Protein AF-T1PN24-F1 (afdb_monomer_lite)

Sequence (198 aa):
MAAPTVFITVPKYVAITPANAPNGATIVAPMVTTTTTTNTTTTTTLLPKIKPAPPQNPTAVQISTTASSDNDCSDSNSSSTTCPPRGKKRRLDHLTWEEKIQRKKLKNRVAAQTSRDRKKARMEEMECEIKELTARTQILVNKCESLQVINDSLLEKNQKLDMEVETLRQQLQELQNKQQQQQQSTAASATLFSRCAG

Structure (mmCIF, N/CA/C/O backbone):
data_AF-T1PN24-F1
#
_entry.id   AF-T1PN24-F1
#
loop_
_atom_site.group_PDB
_atom_site.id
_atom_site.type_symbol
_atom_site.label_atom_id
_atom_site.label_alt_id
_atom_site.label_comp_id
_atom_site.label_asym_id
_atom_site.label_entity_id
_atom_site.label_seq_id
_atom_site.pdbx_PDB_ins_code
_atom_site.Cartn_x
_atom_site.Cartn_y
_atom_site.Cartn_z
_atom_site.occupancy
_atom_site.B_iso_or_equiv
_atom_site.auth_seq_id
_atom_site.auth_comp_id
_atom_site.auth_asym_id
_atom_site.auth_atom_id
_atom_site.pdbx_PDB_model_num
ATOM 1 N N . MET A 1 1 ? 2.984 -22.026 37.934 1.00 49.94 1 MET A N 1
ATOM 2 C CA . MET A 1 1 ? 3.098 -21.887 36.466 1.00 49.94 1 MET A CA 1
ATOM 3 C C . MET A 1 1 ? 2.873 -20.423 36.129 1.00 49.94 1 MET A C 1
ATOM 5 O O . MET A 1 1 ? 1.777 -19.937 36.363 1.00 49.94 1 MET A O 1
ATOM 9 N N . ALA A 1 2 ? 3.917 -19.699 35.720 1.00 48.34 2 ALA A N 1
ATOM 10 C CA . ALA A 1 2 ? 3.827 -18.276 35.382 1.00 48.34 2 ALA A CA 1
ATOM 11 C C . ALA A 1 2 ? 3.434 -18.122 33.904 1.00 48.34 2 ALA A C 1
ATOM 13 O O . ALA A 1 2 ? 4.023 -18.780 33.047 1.00 48.34 2 ALA A O 1
ATOM 14 N N . ALA A 1 3 ? 2.422 -17.302 33.618 1.00 53.84 3 ALA A N 1
ATOM 15 C CA . ALA A 1 3 ? 1.962 -17.041 32.258 1.00 53.84 3 ALA A CA 1
ATOM 16 C C . ALA A 1 3 ? 2.958 -16.127 31.512 1.00 53.84 3 ALA A C 1
ATOM 18 O O . ALA A 1 3 ? 3.482 -15.190 32.118 1.00 53.84 3 ALA A O 1
ATOM 19 N N . PRO A 1 4 ? 3.229 -16.361 30.215 1.00 58.50 4 PRO A N 1
ATOM 20 C CA . PRO A 1 4 ? 4.104 -15.491 29.443 1.00 58.50 4 PRO A CA 1
ATOM 21 C C . PRO A 1 4 ? 3.395 -14.173 29.100 1.00 58.50 4 PRO A C 1
ATOM 23 O O . PRO A 1 4 ? 2.395 -14.153 28.383 1.00 58.50 4 PRO A O 1
ATOM 26 N N . THR A 1 5 ? 3.938 -13.060 29.594 1.00 64.25 5 THR A N 1
ATOM 27 C CA . THR A 1 5 ? 3.537 -11.705 29.196 1.00 64.25 5 THR A CA 1
ATOM 28 C C . THR A 1 5 ? 4.017 -11.430 27.771 1.00 64.25 5 THR A C 1
ATOM 30 O O . THR A 1 5 ? 5.219 -11.339 27.520 1.00 64.25 5 THR A O 1
ATOM 33 N N . VAL A 1 6 ? 3.081 -11.294 26.831 1.00 57.88 6 VAL A N 1
ATOM 34 C CA . VAL A 1 6 ? 3.367 -10.919 25.440 1.00 57.88 6 VAL A CA 1
ATOM 35 C C . VAL A 1 6 ? 3.415 -9.395 25.342 1.00 57.88 6 VAL A C 1
ATOM 37 O O . VAL A 1 6 ? 2.392 -8.722 25.450 1.00 57.88 6 VAL A O 1
ATOM 40 N N . PHE A 1 7 ? 4.608 -8.840 25.132 1.00 42.50 7 PHE A N 1
ATOM 41 C CA . PHE A 1 7 ? 4.780 -7.419 24.838 1.00 42.50 7 PHE A CA 1
ATOM 42 C C . PHE A 1 7 ? 4.499 -7.170 23.355 1.00 42.50 7 PHE A C 1
ATOM 44 O O . PHE A 1 7 ? 5.331 -7.454 22.497 1.00 42.50 7 PHE A O 1
ATOM 51 N N . ILE A 1 8 ? 3.317 -6.632 23.053 1.00 49.19 8 ILE A N 1
ATOM 52 C CA . ILE A 1 8 ? 3.005 -6.107 21.723 1.00 49.19 8 ILE A CA 1
ATOM 53 C C . ILE A 1 8 ? 3.598 -4.700 21.651 1.00 49.19 8 ILE A C 1
ATOM 55 O O . ILE A 1 8 ? 3.017 -3.732 22.141 1.00 49.19 8 ILE A O 1
ATOM 59 N N . THR A 1 9 ? 4.786 -4.577 21.069 1.00 55.72 9 THR A N 1
ATOM 60 C CA . THR A 1 9 ? 5.347 -3.278 20.699 1.00 55.72 9 THR A CA 1
ATOM 61 C C . THR A 1 9 ? 4.549 -2.721 19.528 1.00 55.72 9 THR A C 1
ATOM 63 O O . THR A 1 9 ? 4.756 -3.086 18.374 1.00 55.72 9 THR A O 1
ATOM 66 N N . VAL A 1 10 ? 3.603 -1.831 19.832 1.00 55.03 10 VAL A N 1
ATOM 67 C CA . VAL A 1 10 ? 2.886 -1.056 18.817 1.00 55.03 10 VAL A CA 1
ATOM 68 C C . VAL A 1 10 ? 3.897 -0.104 18.167 1.00 55.03 10 VAL A C 1
ATOM 70 O O . VAL A 1 10 ? 4.487 0.720 18.876 1.00 55.03 10 VAL A O 1
ATOM 73 N N . PRO A 1 11 ? 4.148 -0.189 16.848 1.00 60.50 11 PRO A N 1
ATOM 74 C CA . PRO A 1 11 ? 4.963 0.803 16.163 1.00 60.50 11 PRO A CA 1
ATOM 75 C C . PRO A 1 11 ? 4.320 2.178 16.358 1.00 60.50 11 PRO A C 1
ATOM 77 O O . PRO A 1 11 ? 3.112 2.328 16.172 1.00 60.50 11 PRO A O 1
ATOM 80 N N . LYS A 1 12 ? 5.114 3.186 16.736 1.00 55.72 12 LYS A N 1
ATOM 81 C CA . LYS A 1 12 ? 4.676 4.588 16.719 1.00 55.72 12 LYS A CA 1
ATOM 82 C C . LYS A 1 12 ? 4.225 4.913 15.295 1.00 55.72 12 LYS A C 1
ATOM 84 O O . LYS A 1 12 ? 5.063 5.090 14.414 1.00 55.72 12 LYS A O 1
ATOM 89 N N . TYR A 1 13 ? 2.915 4.948 15.071 1.00 59.09 13 TYR A N 1
ATOM 90 C CA . TYR A 1 13 ? 2.341 5.407 13.816 1.00 59.09 13 TYR A CA 1
ATOM 91 C C . TYR A 1 13 ? 2.838 6.830 13.548 1.00 59.09 13 TYR A C 1
ATOM 93 O O . TYR A 1 13 ? 2.641 7.732 14.364 1.00 59.09 13 TYR A O 1
ATOM 101 N N . VAL A 1 14 ? 3.481 7.035 12.399 1.00 51.75 14 VAL A N 1
ATOM 102 C CA . VAL A 1 14 ? 3.534 8.361 11.785 1.00 51.75 14 VAL A CA 1
ATOM 103 C C . VAL A 1 14 ? 2.119 8.613 11.285 1.00 51.75 14 VAL A C 1
ATOM 105 O O . VAL A 1 14 ? 1.644 7.911 10.394 1.00 51.75 14 VAL A O 1
ATOM 108 N N . ALA A 1 15 ? 1.419 9.552 11.916 1.00 41.38 15 ALA A N 1
ATOM 109 C CA . ALA A 1 15 ? 0.106 9.975 11.467 1.00 41.38 15 ALA A CA 1
ATOM 110 C C . ALA A 1 15 ? 0.243 10.547 10.051 1.00 41.38 15 ALA A C 1
ATOM 112 O O . ALA A 1 15 ? 0.776 11.639 9.863 1.00 41.38 15 ALA A O 1
ATOM 113 N N . ILE A 1 16 ? -0.224 9.805 9.049 1.00 47.75 16 ILE A N 1
ATOM 114 C CA . ILE A 1 16 ? -0.556 10.393 7.756 1.00 47.75 16 ILE A CA 1
ATOM 115 C C . ILE A 1 16 ? -1.906 11.057 7.989 1.00 47.75 16 ILE A C 1
ATOM 117 O O . ILE A 1 16 ? -2.946 10.406 7.952 1.00 47.75 16 ILE A O 1
ATOM 121 N N . THR A 1 17 ? -1.887 12.336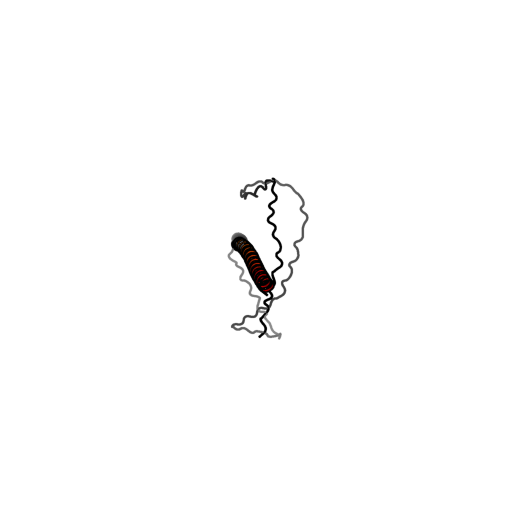 8.350 1.00 49.03 17 THR A N 1
ATOM 122 C CA . THR A 1 17 ? -3.098 13.149 8.407 1.00 49.03 17 THR A CA 1
ATOM 123 C C . THR A 1 17 ? -3.696 13.215 7.000 1.00 49.03 17 THR A C 1
ATOM 125 O O . THR A 1 17 ? -3.032 13.719 6.090 1.00 49.03 17 THR A O 1
ATOM 128 N N . PRO A 1 18 ? -4.935 12.744 6.765 1.00 44.59 18 PRO A N 1
ATOM 129 C CA . PRO A 1 18 ? -5.646 13.137 5.564 1.00 44.59 18 PRO A CA 1
ATOM 130 C C . PRO A 1 18 ? -5.941 14.631 5.708 1.00 44.59 18 PRO A C 1
ATOM 132 O O . PRO A 1 18 ? -6.681 15.055 6.596 1.00 44.59 18 PRO A O 1
ATOM 135 N N . ALA A 1 19 ? -5.303 15.448 4.874 1.00 43.31 19 ALA A N 1
ATOM 136 C CA . ALA A 1 19 ? -5.587 16.870 4.771 1.00 43.31 19 ALA A CA 1
ATOM 137 C C . ALA A 1 19 ? -6.986 17.073 4.160 1.00 43.31 19 ALA A C 1
ATOM 139 O O . ALA A 1 19 ? -7.117 17.423 2.994 1.00 43.31 19 ALA A O 1
ATOM 140 N N . ASN A 1 20 ? -8.036 16.856 4.952 1.00 46.81 20 ASN A N 1
ATOM 141 C CA . ASN A 1 20 ? -9.371 17.372 4.674 1.00 46.81 20 ASN A CA 1
ATOM 142 C C . ASN A 1 20 ? -9.536 18.692 5.431 1.00 46.81 20 ASN A C 1
ATOM 144 O O . ASN A 1 20 ? -10.110 18.748 6.517 1.00 46.81 20 ASN A O 1
ATOM 148 N N . ALA A 1 21 ? -9.010 19.764 4.843 1.00 39.75 21 ALA A N 1
ATOM 149 C CA . ALA A 1 21 ? -9.513 21.101 5.113 1.00 39.75 21 ALA A CA 1
ATOM 150 C C . ALA A 1 21 ? -10.704 21.342 4.170 1.00 39.75 21 ALA A C 1
ATOM 152 O O . ALA A 1 21 ? -10.555 21.158 2.958 1.00 39.75 21 ALA A O 1
ATOM 153 N N . PRO A 1 22 ? -11.885 21.742 4.669 1.00 54.72 22 PRO A N 1
ATOM 154 C CA . PRO A 1 22 ? -12.894 22.302 3.796 1.00 54.72 22 PRO A CA 1
ATOM 155 C C . PRO A 1 22 ? -12.410 23.692 3.361 1.00 54.72 22 PRO A C 1
ATOM 157 O O . PRO A 1 22 ? -11.748 24.392 4.127 1.00 54.72 22 PRO A O 1
ATOM 160 N N . ASN A 1 23 ? -12.807 24.088 2.151 1.00 47.38 23 ASN A N 1
ATOM 161 C CA . ASN A 1 23 ? -12.700 25.431 1.562 1.00 47.38 23 ASN A CA 1
ATOM 162 C C . ASN A 1 23 ? -11.547 25.623 0.556 1.00 47.38 23 ASN A C 1
ATOM 164 O O . ASN A 1 23 ? -10.486 26.154 0.857 1.00 47.38 23 ASN A O 1
ATOM 168 N N . GLY A 1 24 ? -11.849 25.257 -0.694 1.00 46.47 24 GLY A N 1
ATOM 169 C CA . GLY A 1 24 ? -11.683 26.151 -1.843 1.00 46.47 24 GLY A CA 1
ATOM 170 C C . GLY A 1 24 ? -10.265 26.549 -2.246 1.00 46.47 24 GLY A C 1
ATOM 171 O O . GLY A 1 24 ? -9.883 27.700 -2.073 1.00 46.47 24 GLY A O 1
ATOM 172 N N . ALA A 1 25 ? -9.548 25.655 -2.926 1.00 35.22 25 ALA A N 1
ATOM 173 C CA . ALA A 1 25 ? -8.555 26.053 -3.921 1.00 35.22 25 ALA A CA 1
ATOM 174 C C . ALA A 1 25 ? -8.394 24.942 -4.966 1.00 35.22 25 ALA A C 1
ATOM 176 O O . ALA A 1 25 ? -7.934 23.840 -4.675 1.00 35.22 25 ALA A O 1
ATOM 177 N N . THR A 1 26 ? -8.819 25.241 -6.189 1.00 42.22 26 THR A N 1
ATOM 178 C CA . THR A 1 26 ? -8.672 24.422 -7.392 1.00 42.22 26 THR A CA 1
ATOM 179 C C . THR A 1 26 ? -7.215 24.000 -7.589 1.00 42.22 26 THR A C 1
ATOM 181 O O . THR A 1 26 ? -6.374 24.836 -7.912 1.00 42.22 26 THR A O 1
ATOM 184 N N . ILE A 1 27 ? -6.912 22.706 -7.461 1.00 38.12 27 ILE A N 1
ATOM 185 C CA . ILE A 1 27 ? -5.648 22.146 -7.951 1.00 38.12 27 ILE A CA 1
ATOM 186 C C . ILE A 1 27 ? -5.930 21.501 -9.304 1.00 38.12 27 ILE A C 1
ATOM 188 O O . ILE A 1 27 ? -6.474 20.404 -9.408 1.00 38.12 27 ILE A O 1
ATOM 192 N N . VAL A 1 28 ? -5.601 22.251 -10.352 1.00 38.00 28 VAL A N 1
ATOM 193 C CA . VAL A 1 28 ? -5.591 21.776 -11.734 1.00 38.00 28 VAL A CA 1
ATOM 194 C C . VAL A 1 28 ? -4.492 20.719 -11.869 1.00 38.00 28 VAL A C 1
ATOM 196 O O . VAL A 1 28 ? -3.338 20.954 -11.512 1.00 38.00 28 VAL A O 1
ATOM 199 N N . ALA A 1 29 ? -4.872 19.548 -12.374 1.00 39.53 29 ALA A N 1
ATOM 200 C CA . ALA A 1 29 ? -3.984 18.448 -12.731 1.00 39.53 29 ALA A CA 1
ATOM 201 C C . ALA A 1 29 ? -2.878 18.891 -13.711 1.00 39.53 29 ALA A C 1
ATOM 203 O O . ALA A 1 29 ? -3.158 19.685 -14.613 1.00 39.53 29 ALA A O 1
ATOM 204 N N . PRO A 1 30 ? -1.650 18.341 -13.655 1.00 45.31 30 PRO A N 1
ATOM 205 C CA . PRO A 1 30 ? -0.731 18.494 -14.767 1.00 45.31 30 PRO A CA 1
ATOM 206 C C . PRO A 1 30 ? -1.151 17.527 -15.880 1.00 45.31 30 PRO A C 1
ATOM 208 O O . PRO A 1 30 ? -0.925 16.319 -15.833 1.00 45.31 30 PRO A O 1
ATOM 211 N N . MET A 1 31 ? -1.806 18.105 -16.881 1.00 36.16 31 MET A N 1
ATOM 212 C CA . MET A 1 31 ? -2.115 17.506 -18.170 1.00 36.16 31 MET A CA 1
ATOM 213 C C . MET A 1 31 ? -0.823 17.072 -18.874 1.00 36.16 31 MET A C 1
ATOM 215 O O . MET A 1 31 ? 0.081 17.874 -19.115 1.00 36.16 31 MET A O 1
ATOM 219 N N . VAL A 1 32 ? -0.759 15.794 -19.241 1.00 45.47 32 VAL A N 1
ATOM 220 C CA . VAL A 1 32 ? 0.213 15.253 -20.195 1.00 45.47 32 VAL A CA 1
ATOM 221 C C . VAL A 1 32 ? 0.066 16.024 -21.508 1.00 45.47 32 VAL A C 1
ATOM 223 O O . VAL A 1 32 ? -0.989 15.972 -22.132 1.00 45.47 32 VAL A O 1
ATOM 226 N N . THR A 1 33 ? 1.113 16.729 -21.944 1.00 33.16 33 THR A N 1
ATOM 227 C CA . THR A 1 33 ? 1.175 17.294 -23.301 1.00 33.16 33 THR A CA 1
ATOM 228 C C . THR A 1 33 ? 2.425 16.785 -24.004 1.00 33.16 33 THR A C 1
ATOM 230 O O . THR A 1 33 ? 3.526 17.305 -23.842 1.00 33.16 33 THR A O 1
ATOM 233 N N . THR A 1 34 ? 2.246 15.738 -24.803 1.00 38.78 34 THR A N 1
ATOM 234 C CA . THR A 1 34 ? 3.127 15.400 -25.920 1.00 38.78 34 THR A CA 1
ATOM 235 C C . THR A 1 34 ? 2.642 16.137 -27.161 1.00 38.78 34 THR A C 1
ATOM 237 O O . THR A 1 34 ? 1.613 15.743 -27.690 1.00 38.78 34 THR A O 1
ATOM 240 N N . THR A 1 35 ? 3.401 17.114 -27.672 1.00 34.00 35 THR A N 1
ATOM 241 C CA . THR A 1 35 ? 3.459 17.429 -29.116 1.00 34.00 35 THR A CA 1
ATOM 242 C C . THR A 1 35 ? 4.747 18.167 -29.494 1.00 34.00 35 THR A C 1
ATOM 244 O O . THR A 1 35 ? 5.058 19.245 -28.997 1.00 34.00 35 THR A O 1
ATOM 247 N N . THR A 1 36 ? 5.461 17.541 -30.423 1.00 33.31 36 THR A N 1
ATOM 248 C CA . THR A 1 36 ? 6.483 18.020 -31.361 1.00 33.31 36 THR A CA 1
ATOM 249 C C . THR A 1 36 ? 6.148 19.369 -32.021 1.00 33.31 36 THR A C 1
ATOM 251 O O . THR A 1 36 ? 4.997 19.552 -32.407 1.00 33.31 36 THR A O 1
ATOM 254 N N . THR A 1 37 ? 7.139 20.248 -32.267 1.00 32.41 37 THR A N 1
ATOM 255 C CA . THR A 1 37 ? 7.505 20.815 -33.601 1.00 32.41 37 THR A CA 1
ATOM 256 C C . THR A 1 37 ? 8.468 22.018 -33.498 1.00 32.41 37 THR A C 1
ATOM 258 O O . THR A 1 37 ? 8.412 22.831 -32.585 1.00 32.41 37 THR A O 1
ATOM 261 N N . THR A 1 38 ? 9.392 22.017 -34.460 1.00 43.94 38 THR A N 1
ATOM 262 C CA . THR A 1 38 ? 10.478 22.923 -34.872 1.00 43.94 38 THR A CA 1
ATOM 263 C C . THR A 1 38 ? 10.358 24.421 -34.564 1.00 43.94 38 THR A C 1
ATOM 265 O O . THR A 1 38 ? 9.295 25.000 -34.744 1.00 43.94 38 THR A O 1
ATOM 268 N N . ASN A 1 39 ? 11.496 25.075 -34.274 1.00 40.16 39 ASN A N 1
ATOM 269 C CA . ASN A 1 39 ? 12.056 26.130 -35.137 1.00 40.16 39 ASN A CA 1
ATOM 270 C C . ASN A 1 39 ? 13.452 26.604 -34.696 1.00 40.16 39 ASN A C 1
ATOM 272 O O . ASN A 1 39 ? 13.806 26.636 -33.521 1.00 40.16 39 ASN A O 1
ATOM 276 N N . THR A 1 40 ? 14.245 26.931 -35.711 1.00 41.84 40 THR A N 1
ATOM 277 C CA . THR A 1 40 ? 15.605 27.466 -35.703 1.00 41.84 40 THR A CA 1
ATOM 278 C C . THR A 1 40 ? 15.608 28.975 -35.473 1.00 41.84 40 THR A C 1
ATOM 280 O O . THR A 1 40 ? 15.073 29.691 -36.315 1.00 41.84 40 THR A O 1
ATOM 283 N N . THR A 1 41 ? 16.317 29.460 -34.450 1.00 34.47 41 THR A N 1
ATOM 284 C CA . THR A 1 41 ? 16.872 30.824 -34.460 1.00 34.47 41 THR A CA 1
ATOM 285 C C . THR A 1 41 ? 18.175 30.857 -33.667 1.00 34.47 41 THR A C 1
ATOM 287 O O . THR A 1 41 ? 18.245 30.475 -32.503 1.00 34.47 41 THR A O 1
ATOM 290 N N . THR A 1 42 ? 19.230 31.296 -34.341 1.00 48.47 42 THR A N 1
ATOM 291 C CA . THR A 1 42 ? 20.537 31.665 -33.802 1.00 48.47 42 THR A CA 1
ATOM 292 C C . THR A 1 42 ? 20.410 32.706 -32.694 1.00 48.47 42 THR A C 1
ATOM 294 O O . THR A 1 42 ? 19.961 33.823 -32.942 1.00 48.47 42 THR A O 1
ATOM 297 N N . THR A 1 43 ? 20.876 32.391 -31.487 1.00 41.00 43 THR A N 1
ATOM 298 C CA . THR A 1 43 ? 21.261 33.411 -30.506 1.00 41.00 43 THR A CA 1
ATOM 299 C C . THR A 1 43 ? 22.419 32.877 -29.673 1.00 41.00 43 THR A C 1
ATOM 301 O O . THR A 1 43 ? 22.304 31.907 -28.930 1.00 41.00 43 THR A O 1
ATOM 304 N N . THR A 1 44 ? 23.580 33.489 -29.867 1.00 50.50 44 THR A N 1
ATOM 305 C CA . THR A 1 44 ? 24.762 33.367 -29.021 1.00 50.50 44 THR A CA 1
ATOM 306 C C . THR A 1 44 ? 24.407 33.786 -27.600 1.00 50.50 44 THR A C 1
ATOM 308 O O . THR A 1 44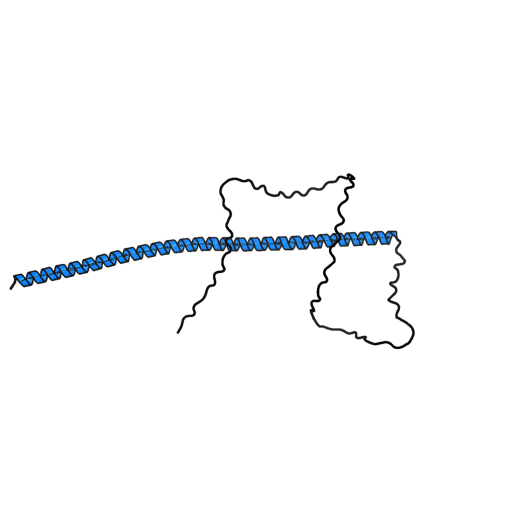 ? 24.233 34.969 -27.319 1.00 50.50 44 THR A O 1
ATOM 311 N N . THR A 1 45 ? 24.326 32.825 -26.690 1.00 42.28 45 THR A N 1
ATOM 312 C CA . THR A 1 45 ? 24.334 33.090 -25.251 1.00 42.28 45 THR A CA 1
ATOM 313 C C . THR A 1 45 ? 25.322 32.116 -24.631 1.00 42.28 45 THR A C 1
ATOM 315 O O . THR A 1 45 ? 25.190 30.899 -24.746 1.00 42.28 45 THR A O 1
ATOM 318 N N . LEU A 1 46 ? 26.396 32.666 -24.073 1.00 55.53 46 LEU A N 1
ATOM 319 C CA . LEU A 1 46 ? 27.486 31.922 -23.460 1.00 55.53 46 LEU A CA 1
ATOM 320 C C . LEU A 1 46 ? 26.965 31.239 -22.188 1.00 55.53 46 LEU A C 1
ATOM 322 O O . LEU A 1 46 ? 26.812 31.889 -21.158 1.00 55.53 46 LEU A O 1
ATOM 326 N N . LEU A 1 47 ? 26.694 29.933 -22.251 1.00 56.94 47 LEU A N 1
ATOM 327 C CA . LEU A 1 47 ? 26.480 29.134 -21.045 1.00 56.94 47 LEU A CA 1
ATOM 328 C C . LEU A 1 47 ? 27.823 28.936 -20.311 1.00 56.94 47 LEU A C 1
ATOM 330 O O . LEU A 1 47 ? 28.827 28.610 -20.958 1.00 56.94 47 LEU A O 1
ATOM 334 N N . PRO A 1 48 ? 27.867 29.061 -18.971 1.00 57.34 48 PRO A N 1
ATOM 335 C CA . PRO A 1 48 ? 29.046 28.713 -18.189 1.00 57.34 48 PRO A CA 1
ATOM 336 C C . PRO A 1 48 ? 29.412 27.236 -18.381 1.00 57.34 48 PRO A C 1
ATOM 338 O O . PRO A 1 48 ? 28.575 26.342 -18.252 1.00 57.34 48 PRO A O 1
ATOM 341 N N . LYS A 1 49 ? 30.689 26.966 -18.672 1.00 49.84 49 LYS A N 1
ATOM 342 C CA . LYS A 1 49 ? 31.259 25.613 -18.726 1.00 49.84 49 LYS A CA 1
ATOM 343 C C . LYS A 1 49 ? 31.245 24.994 -17.327 1.00 49.84 49 LYS A C 1
ATOM 345 O O . LYS A 1 49 ? 32.174 25.195 -16.549 1.00 49.84 49 LYS A O 1
ATOM 350 N N . ILE A 1 50 ? 30.220 24.204 -17.022 1.00 56.59 50 ILE A N 1
ATOM 351 C CA . ILE A 1 50 ? 30.256 23.286 -15.883 1.00 56.59 50 ILE A CA 1
ATOM 352 C C . ILE A 1 50 ? 31.117 22.092 -16.305 1.00 56.59 50 ILE A C 1
ATOM 354 O O . ILE A 1 50 ? 30.794 21.376 -17.256 1.00 56.59 50 ILE A O 1
ATOM 358 N N . LYS A 1 51 ? 32.261 21.915 -15.638 1.00 59.75 51 LYS A N 1
ATOM 359 C CA . LYS A 1 51 ? 33.112 20.731 -15.807 1.00 59.75 51 LYS A CA 1
ATOM 360 C C . LYS A 1 51 ? 32.327 19.489 -15.351 1.00 59.75 51 LYS A C 1
ATOM 362 O O . LYS A 1 51 ? 31.731 19.543 -14.277 1.00 59.75 51 LYS A O 1
ATOM 367 N N . PRO A 1 52 ? 32.336 18.374 -16.102 1.00 51.22 52 PRO A N 1
ATOM 368 C CA . PRO A 1 52 ? 31.791 17.117 -15.604 1.00 51.22 52 PRO A CA 1
ATOM 369 C C . PRO A 1 52 ? 32.534 16.693 -14.333 1.00 51.22 52 PRO A C 1
ATOM 371 O O . PRO A 1 52 ? 33.766 16.741 -14.291 1.00 51.22 52 PRO A O 1
ATOM 374 N N . ALA A 1 53 ? 31.781 16.300 -13.305 1.00 54.47 53 ALA A N 1
ATOM 375 C CA . ALA A 1 53 ? 32.329 15.740 -12.076 1.00 54.47 53 ALA A CA 1
ATOM 376 C C . ALA A 1 53 ? 33.192 14.497 -12.388 1.00 54.47 53 ALA A C 1
ATOM 378 O O . ALA A 1 53 ? 32.832 13.718 -13.279 1.00 54.47 53 ALA A O 1
ATOM 379 N N . PRO A 1 54 ? 34.328 14.299 -11.695 1.00 58.59 54 PRO A N 1
ATOM 380 C CA . PRO A 1 54 ? 35.182 13.140 -11.919 1.00 58.59 54 PRO A CA 1
ATOM 381 C C . PRO A 1 54 ? 34.448 11.851 -11.508 1.00 58.59 54 PRO A C 1
ATOM 383 O O . PRO A 1 54 ? 33.716 11.859 -10.514 1.00 58.59 54 PRO A O 1
ATOM 386 N N . PRO A 1 55 ? 34.619 10.741 -12.248 1.00 56.34 55 PRO A N 1
ATOM 387 C CA . PRO A 1 55 ? 34.010 9.471 -11.884 1.00 56.34 55 PRO A CA 1
ATOM 388 C C . PRO A 1 55 ? 34.611 8.978 -10.565 1.00 56.34 55 PRO A C 1
ATOM 390 O O . PRO A 1 55 ? 35.828 8.843 -10.438 1.00 56.34 55 PRO A O 1
ATOM 393 N N . GLN A 1 56 ? 33.753 8.715 -9.581 1.00 52.34 56 GLN A N 1
ATOM 394 C CA . GLN A 1 56 ? 34.158 7.998 -8.381 1.00 52.34 56 GLN A CA 1
ATOM 395 C C . GLN A 1 56 ? 34.400 6.528 -8.734 1.00 52.34 56 GLN A C 1
ATOM 397 O O . GLN A 1 56 ? 33.555 5.879 -9.353 1.00 52.34 56 GLN A O 1
ATOM 402 N N . ASN A 1 57 ? 35.581 6.031 -8.365 1.00 51.34 57 ASN A N 1
ATOM 403 C CA . ASN A 1 57 ? 35.956 4.626 -8.472 1.00 51.34 57 ASN A CA 1
ATOM 404 C C . ASN A 1 57 ? 34.992 3.762 -7.645 1.00 51.34 57 ASN A C 1
ATOM 406 O O . ASN A 1 57 ? 34.831 4.037 -6.455 1.00 51.34 57 ASN A O 1
ATOM 410 N N . PRO A 1 58 ? 34.412 2.685 -8.197 1.00 45.97 58 PRO A N 1
ATOM 411 C CA . PRO A 1 58 ? 33.802 1.668 -7.365 1.00 45.97 58 PRO A CA 1
ATOM 412 C C . PRO A 1 58 ? 34.896 0.754 -6.804 1.00 45.97 58 PRO A C 1
ATOM 414 O O . PRO A 1 58 ? 35.609 0.064 -7.534 1.00 45.97 58 PRO A O 1
ATOM 417 N N . THR A 1 59 ? 35.013 0.785 -5.480 1.00 42.62 59 THR A N 1
ATOM 418 C CA . THR A 1 59 ? 35.692 -0.204 -4.644 1.00 42.62 59 THR A CA 1
ATOM 419 C C . THR A 1 59 ? 35.298 -1.621 -5.062 1.00 42.62 59 THR A C 1
ATOM 421 O O . THR A 1 59 ? 34.118 -1.928 -5.236 1.00 42.62 59 THR A O 1
ATOM 424 N N . ALA A 1 60 ? 36.305 -2.477 -5.226 1.00 41.53 60 ALA A N 1
ATOM 425 C CA . ALA A 1 60 ? 36.157 -3.885 -5.557 1.00 41.53 60 ALA A CA 1
ATOM 426 C C . ALA A 1 60 ? 35.299 -4.617 -4.512 1.00 41.53 60 ALA A C 1
ATOM 428 O O . ALA A 1 60 ? 35.656 -4.668 -3.337 1.00 41.53 60 ALA A O 1
ATOM 429 N N . VAL A 1 61 ? 34.202 -5.227 -4.962 1.00 38.19 61 VAL A N 1
ATOM 430 C CA . VAL A 1 61 ? 33.488 -6.269 -4.219 1.00 38.19 61 VAL A CA 1
ATOM 431 C C . VAL A 1 61 ? 33.857 -7.598 -4.866 1.00 38.19 61 VAL A C 1
ATOM 433 O O . VAL A 1 61 ? 33.530 -7.861 -6.022 1.00 38.19 61 VAL A O 1
ATOM 436 N N . GLN A 1 62 ? 34.618 -8.391 -4.119 1.00 47.50 62 GLN A N 1
ATOM 437 C CA . GLN A 1 62 ? 34.986 -9.766 -4.433 1.00 47.50 62 GLN A CA 1
ATOM 438 C C . GLN A 1 62 ? 33.728 -10.641 -4.376 1.00 47.50 62 GLN A C 1
ATOM 440 O O . GLN A 1 62 ? 33.107 -10.745 -3.321 1.00 47.50 62 GLN A O 1
ATOM 445 N N . ILE A 1 63 ? 33.364 -11.282 -5.488 1.00 41.56 63 ILE A N 1
ATOM 446 C CA . ILE A 1 63 ? 32.457 -12.434 -5.476 1.00 41.56 63 ILE A CA 1
ATOM 447 C C . ILE A 1 63 ? 33.149 -13.563 -6.231 1.00 41.56 63 ILE A C 1
ATOM 449 O O . ILE A 1 63 ? 33.302 -13.532 -7.451 1.00 41.56 63 ILE A O 1
ATOM 453 N N . SER A 1 64 ? 33.598 -14.539 -5.451 1.00 43.44 64 SER A N 1
ATOM 454 C CA . SER A 1 64 ? 34.163 -15.805 -5.889 1.00 43.44 64 SER A CA 1
ATOM 455 C C . SER A 1 64 ? 33.029 -16.750 -6.279 1.00 43.44 64 SER A C 1
ATOM 457 O O . SER A 1 64 ? 32.219 -17.117 -5.433 1.00 43.44 64 SER A O 1
ATOM 459 N N . THR A 1 65 ? 33.011 -17.208 -7.528 1.00 34.91 65 THR A N 1
ATOM 460 C CA . THR A 1 65 ? 32.337 -18.461 -7.896 1.00 34.91 65 THR A CA 1
ATOM 461 C C . THR A 1 65 ? 33.233 -19.234 -8.850 1.00 34.91 65 THR A C 1
ATOM 463 O O . THR A 1 65 ? 33.584 -18.774 -9.932 1.00 34.91 65 THR A O 1
ATOM 466 N N . THR A 1 66 ? 33.639 -20.397 -8.364 1.00 41.62 66 THR A N 1
ATOM 467 C CA . THR A 1 66 ? 34.505 -21.413 -8.955 1.00 41.62 66 THR A CA 1
ATOM 468 C C . THR A 1 66 ? 33.734 -22.306 -9.926 1.00 41.62 66 THR A C 1
ATOM 470 O O . THR A 1 66 ? 32.718 -22.859 -9.513 1.00 41.62 66 THR A O 1
ATOM 473 N N . ALA A 1 67 ? 34.247 -22.515 -11.145 1.00 35.50 67 ALA A N 1
ATOM 474 C CA . ALA A 1 67 ? 34.258 -23.817 -11.836 1.00 35.50 67 ALA A CA 1
ATOM 475 C C . ALA A 1 67 ? 34.977 -23.734 -13.205 1.00 35.50 67 ALA A C 1
ATOM 477 O O . ALA A 1 67 ? 34.470 -23.118 -14.136 1.00 35.50 67 ALA A O 1
ATOM 478 N N . SER A 1 68 ? 36.135 -24.403 -13.269 1.00 43.09 68 SER A N 1
ATOM 479 C CA . SER A 1 68 ? 36.812 -25.039 -14.418 1.00 43.09 68 SER A CA 1
ATOM 480 C C . SER A 1 68 ? 37.107 -24.251 -15.703 1.00 43.09 68 SER A C 1
ATOM 482 O O . SER A 1 68 ? 36.235 -24.034 -16.537 1.00 43.09 68 SER A O 1
ATOM 484 N N . SER A 1 69 ? 38.391 -23.934 -15.917 1.00 42.19 69 SER A N 1
ATOM 485 C CA . SER A 1 69 ? 39.296 -24.707 -16.798 1.00 42.19 69 SER A CA 1
ATOM 486 C C . SER A 1 69 ? 40.464 -23.836 -17.284 1.00 42.19 69 SER A C 1
ATOM 488 O O . SER A 1 69 ? 40.281 -22.902 -18.056 1.00 42.19 69 SER A O 1
ATOM 490 N N . ASP A 1 70 ? 41.649 -24.178 -16.777 1.00 45.53 70 ASP A N 1
ATOM 491 C CA . ASP A 1 70 ? 42.964 -24.178 -17.427 1.00 45.53 70 ASP A CA 1
ATOM 492 C C . ASP A 1 70 ? 43.381 -22.961 -18.273 1.00 45.53 70 ASP A C 1
ATOM 494 O O . ASP A 1 70 ? 43.036 -22.829 -19.446 1.00 45.53 70 ASP A O 1
ATOM 498 N N . ASN A 1 71 ? 44.244 -22.117 -17.697 1.00 46.41 71 ASN A N 1
ATOM 499 C CA . ASN A 1 71 ? 45.609 -21.958 -18.213 1.00 46.41 71 ASN A CA 1
ATOM 500 C C . ASN A 1 71 ? 46.450 -21.070 -17.289 1.00 46.41 71 ASN A C 1
ATOM 502 O O . ASN A 1 71 ? 46.216 -19.870 -17.141 1.00 46.41 71 ASN A O 1
ATOM 506 N N . ASP A 1 72 ? 47.445 -21.715 -16.693 1.00 40.41 72 ASP A N 1
ATOM 507 C CA . ASP A 1 72 ? 48.590 -21.130 -16.015 1.00 40.41 72 ASP A CA 1
ATOM 508 C C . ASP A 1 72 ? 49.606 -20.625 -17.054 1.00 40.41 72 ASP A C 1
ATOM 510 O O . ASP A 1 72 ? 49.907 -21.323 -18.023 1.00 40.41 72 ASP A O 1
ATOM 514 N N . CYS A 1 73 ? 50.141 -19.422 -16.851 1.00 38.06 73 CYS A N 1
ATOM 515 C CA . CYS A 1 73 ? 51.485 -19.087 -17.313 1.00 38.06 73 CYS A CA 1
ATOM 516 C C . CYS A 1 73 ? 52.031 -17.903 -16.504 1.00 38.06 73 CYS A C 1
ATOM 518 O O . CYS A 1 73 ? 51.881 -16.732 -16.866 1.00 38.06 73 CYS A O 1
ATOM 520 N N . SER A 1 74 ? 52.686 -18.221 -15.394 1.00 48.16 74 SER A N 1
ATOM 521 C CA . SER A 1 74 ? 53.712 -17.365 -14.811 1.00 48.16 74 SER A CA 1
ATOM 522 C C . SER A 1 74 ? 55.073 -17.895 -15.260 1.00 48.16 74 SER A C 1
ATOM 524 O O . SER A 1 74 ? 55.413 -19.020 -14.913 1.00 48.16 74 SER A O 1
ATOM 526 N N . ASP A 1 75 ? 55.859 -17.116 -16.006 1.00 41.53 75 ASP A N 1
ATOM 527 C CA . ASP A 1 75 ? 57.315 -17.266 -15.939 1.00 41.53 75 ASP A CA 1
ATOM 528 C C . ASP A 1 75 ? 58.045 -15.954 -16.243 1.00 41.53 75 ASP A C 1
ATOM 530 O O . ASP A 1 75 ? 57.675 -15.163 -17.116 1.00 41.53 75 ASP A O 1
ATOM 534 N N . SER A 1 76 ? 59.077 -15.725 -15.444 1.00 49.94 76 SER A N 1
ATOM 535 C CA . SER A 1 76 ? 59.913 -14.543 -15.388 1.00 49.94 76 SER A CA 1
ATOM 536 C C . SER A 1 76 ? 61.102 -14.672 -16.339 1.00 49.94 76 SER A C 1
ATOM 538 O O . SER A 1 76 ? 61.823 -15.656 -16.329 1.00 49.94 76 SER A O 1
ATOM 540 N N . ASN A 1 77 ? 61.342 -13.605 -17.102 1.00 57.12 77 ASN A N 1
ATOM 541 C CA . ASN A 1 77 ? 62.651 -13.086 -17.513 1.00 57.12 77 ASN A CA 1
ATOM 542 C C . ASN A 1 77 ? 63.836 -14.077 -17.629 1.00 57.12 77 ASN A C 1
ATOM 544 O O . ASN A 1 77 ? 64.573 -14.279 -16.664 1.00 57.12 77 ASN A O 1
ATOM 548 N N . SER A 1 78 ? 64.155 -14.504 -18.857 1.00 40.62 78 SER A N 1
ATOM 549 C CA . SER A 1 78 ? 65.553 -14.691 -19.266 1.00 40.62 78 SER A CA 1
ATOM 550 C C . SER A 1 78 ? 65.740 -14.575 -20.784 1.00 40.62 78 SER A C 1
ATOM 552 O O . SER A 1 78 ? 64.964 -15.092 -21.580 1.00 40.62 78 SER A O 1
ATOM 554 N N . SER A 1 79 ? 66.778 -13.829 -21.149 1.00 48.19 79 SER A N 1
ATOM 555 C CA . SER A 1 79 ? 67.380 -13.594 -22.466 1.00 48.19 79 SER A CA 1
ATOM 556 C C . SER A 1 79 ? 66.992 -14.525 -23.626 1.00 48.19 79 SER A C 1
ATOM 558 O O . SER A 1 79 ? 67.457 -15.658 -23.714 1.00 48.19 79 SER A O 1
ATOM 560 N N . SER A 1 80 ? 66.270 -13.982 -24.604 1.00 40.44 80 SER A N 1
ATOM 561 C CA . SER A 1 80 ? 66.604 -13.985 -26.041 1.00 40.44 80 SER A CA 1
ATOM 562 C C . SER A 1 80 ? 65.363 -13.588 -26.851 1.00 40.44 80 SER A C 1
ATOM 564 O O . SER A 1 80 ? 64.247 -13.978 -26.547 1.00 40.44 80 SER A O 1
ATOM 566 N N . THR A 1 81 ? 65.579 -12.718 -27.836 1.00 49.53 81 THR A N 1
ATOM 567 C CA . THR A 1 81 ? 64.779 -12.493 -29.053 1.00 49.53 81 THR A CA 1
ATOM 568 C C . THR A 1 81 ? 63.312 -12.961 -29.089 1.00 49.53 81 THR A C 1
ATOM 570 O O . THR A 1 81 ? 63.018 -14.149 -29.074 1.00 49.53 81 THR A O 1
ATOM 573 N N . THR A 1 82 ? 62.429 -11.999 -29.396 1.00 44.22 82 THR A N 1
ATOM 574 C CA . THR A 1 82 ? 61.019 -12.125 -29.836 1.00 44.22 82 THR A CA 1
ATOM 575 C C . THR A 1 82 ? 59.945 -11.947 -28.751 1.00 44.22 82 THR A C 1
ATOM 577 O O . THR A 1 82 ? 59.288 -12.875 -28.301 1.00 44.22 82 THR A O 1
ATOM 580 N N . CYS A 1 83 ? 59.654 -10.683 -28.412 1.00 44.91 83 CYS A N 1
ATOM 581 C CA . CYS A 1 83 ? 58.313 -10.325 -27.941 1.00 44.91 83 CYS A CA 1
ATOM 582 C C . CYS A 1 83 ? 57.282 -10.848 -28.961 1.00 44.91 83 CYS A C 1
ATOM 584 O O . CYS A 1 83 ? 57.391 -10.470 -30.136 1.00 44.91 83 CYS A O 1
ATOM 586 N N . PRO A 1 84 ? 56.269 -11.647 -28.573 1.00 54.12 84 PRO A N 1
ATOM 587 C CA . PRO A 1 84 ? 55.197 -11.987 -29.491 1.00 54.12 84 PRO A CA 1
ATOM 588 C C . PRO A 1 84 ? 54.507 -10.667 -29.858 1.00 54.12 84 PRO A C 1
ATOM 590 O O . PRO A 1 84 ? 54.086 -9.917 -28.968 1.00 54.12 84 PRO A O 1
ATOM 593 N N . PRO A 1 85 ? 54.445 -10.297 -31.148 1.00 57.25 85 PRO A N 1
ATOM 594 C CA . PRO A 1 85 ? 53.885 -9.019 -31.536 1.00 57.25 85 PRO A CA 1
ATOM 595 C C . PRO A 1 85 ? 52.420 -9.034 -31.115 1.00 57.25 85 PRO A C 1
ATOM 597 O O . PRO A 1 85 ? 51.659 -9.844 -31.644 1.00 57.25 85 PRO A O 1
ATOM 600 N N . ARG A 1 86 ? 52.037 -8.158 -30.166 1.00 63.34 86 ARG A N 1
ATOM 601 C CA . ARG A 1 86 ? 50.637 -7.866 -29.805 1.00 63.34 86 ARG A CA 1
ATOM 602 C C . ARG A 1 86 ? 49.827 -7.934 -31.085 1.00 63.34 86 ARG A C 1
ATOM 604 O O . ARG A 1 86 ? 50.054 -7.092 -31.957 1.00 63.34 86 ARG A O 1
ATOM 611 N N . GLY A 1 87 ? 49.004 -8.981 -31.209 1.00 57.16 87 GLY A N 1
ATOM 612 C CA . GLY A 1 87 ? 48.462 -9.434 -32.485 1.00 57.16 87 GLY A CA 1
ATOM 613 C C . GLY A 1 87 ? 48.060 -8.237 -33.323 1.00 57.16 87 GLY A C 1
ATOM 614 O O . GLY A 1 87 ? 47.146 -7.499 -32.947 1.00 57.16 87 GLY A O 1
ATOM 615 N N . LYS A 1 88 ? 48.817 -7.979 -34.398 1.00 59.75 88 LYS A N 1
ATOM 616 C CA . LYS A 1 88 ? 48.511 -6.905 -35.339 1.00 59.75 88 LYS A CA 1
ATOM 617 C C . LYS A 1 88 ? 47.098 -7.208 -35.808 1.00 59.75 88 LYS A C 1
ATOM 619 O O . LYS A 1 88 ? 46.908 -8.136 -36.591 1.00 59.75 88 LYS A O 1
ATOM 624 N N . LYS A 1 89 ? 46.101 -6.491 -35.272 1.00 63.75 89 LYS A N 1
ATOM 625 C CA . LYS A 1 89 ? 44.725 -6.535 -35.767 1.00 63.75 89 LYS A CA 1
ATOM 626 C C . LYS A 1 89 ? 44.857 -6.379 -37.270 1.00 63.75 89 LYS A C 1
ATOM 628 O O . LYS A 1 89 ? 45.277 -5.307 -37.711 1.00 63.75 89 LYS A O 1
ATOM 633 N N . ARG A 1 90 ? 44.591 -7.454 -38.023 1.00 66.25 90 ARG A N 1
ATOM 634 C CA . ARG A 1 90 ? 44.578 -7.414 -39.486 1.00 66.25 90 ARG A CA 1
ATOM 635 C C . ARG A 1 90 ? 43.733 -6.202 -39.837 1.00 66.25 90 ARG A C 1
ATOM 637 O O . ARG A 1 90 ? 42.570 -6.126 -39.427 1.00 66.25 90 ARG A O 1
ATOM 644 N N . ARG A 1 91 ? 44.361 -5.186 -40.434 1.00 64.81 91 ARG A N 1
ATOM 645 C CA . ARG A 1 91 ? 43.638 -3.977 -40.799 1.00 64.81 91 ARG A CA 1
ATOM 646 C C . ARG A 1 91 ? 42.575 -4.443 -41.782 1.00 64.81 91 ARG A C 1
ATOM 648 O O . ARG A 1 91 ? 42.820 -5.292 -42.634 1.00 64.81 91 ARG A O 1
ATOM 655 N N . LEU A 1 92 ? 41.347 -3.998 -41.552 1.00 69.00 92 LEU A N 1
ATOM 656 C CA . LEU A 1 92 ? 40.243 -4.296 -42.447 1.00 69.00 92 LEU A CA 1
ATOM 657 C C . LEU A 1 92 ? 40.496 -3.470 -43.719 1.00 69.00 92 LEU A C 1
ATOM 659 O O . LEU A 1 92 ? 40.014 -2.341 -43.833 1.00 69.00 92 LEU A O 1
ATOM 663 N N . ASP A 1 93 ? 41.365 -3.997 -44.585 1.00 66.00 93 ASP A N 1
ATOM 664 C CA . ASP A 1 93 ? 41.971 -3.307 -45.732 1.00 66.00 93 ASP A CA 1
ATOM 665 C C . ASP A 1 93 ? 41.006 -3.179 -46.918 1.00 66.00 93 ASP A C 1
ATOM 667 O O . ASP A 1 93 ? 41.282 -2.467 -47.876 1.00 66.00 93 ASP A O 1
ATOM 671 N N . HIS A 1 94 ? 39.821 -3.783 -46.814 1.00 73.12 94 HIS A N 1
ATOM 672 C CA . HIS A 1 94 ? 38.795 -3.771 -47.859 1.00 73.12 94 HIS A CA 1
ATOM 673 C C . HIS A 1 94 ? 37.537 -3.018 -47.432 1.00 73.12 94 HIS A C 1
ATOM 675 O O . HIS A 1 94 ? 36.428 -3.431 -47.749 1.00 73.12 94 HIS A O 1
ATOM 681 N N . LEU A 1 95 ? 37.688 -1.951 -46.644 1.00 78.44 95 LEU A N 1
ATOM 682 C CA . LEU A 1 95 ? 36.572 -1.053 -46.387 1.00 78.44 95 LEU A CA 1
ATOM 683 C C . LEU A 1 95 ? 36.993 0.387 -46.644 1.00 78.44 95 LEU A C 1
ATOM 685 O O . LEU A 1 95 ? 37.842 0.940 -45.925 1.00 78.44 95 LEU A O 1
ATOM 689 N N . THR A 1 96 ? 36.390 0.967 -47.677 1.00 84.56 96 THR A N 1
ATOM 690 C CA . THR A 1 96 ? 36.549 2.367 -48.049 1.00 84.56 96 THR A CA 1
ATOM 691 C C . THR A 1 96 ? 36.207 3.261 -46.856 1.00 84.56 96 THR A C 1
ATOM 693 O O . THR A 1 96 ? 35.517 2.877 -45.901 1.00 84.56 96 THR A O 1
ATOM 696 N N . TRP A 1 97 ? 36.749 4.476 -46.855 1.00 86.31 97 TRP A N 1
ATOM 697 C CA . TRP A 1 97 ? 36.497 5.434 -45.780 1.00 86.31 97 TRP A CA 1
ATOM 698 C C . TRP A 1 97 ? 34.997 5.734 -45.616 1.00 86.31 97 TRP A C 1
ATOM 700 O O . TRP A 1 97 ? 34.504 5.808 -44.489 1.00 86.31 97 TRP A O 1
ATOM 710 N N . GLU A 1 98 ? 34.259 5.799 -46.723 1.00 90.94 98 GLU A N 1
ATOM 711 C CA . GLU A 1 98 ? 32.811 6.003 -46.734 1.00 90.94 98 GLU A CA 1
ATOM 712 C C . GLU A 1 98 ? 32.056 4.862 -46.039 1.00 90.94 98 GLU A C 1
ATOM 714 O O . GLU A 1 98 ? 31.272 5.092 -45.113 1.00 90.94 98 GLU A O 1
ATOM 719 N N . GLU A 1 99 ? 32.361 3.616 -46.388 1.00 92.88 99 GLU A N 1
ATOM 720 C CA . GLU A 1 99 ? 31.770 2.437 -45.754 1.00 92.88 99 GLU A CA 1
ATOM 721 C C . GLU A 1 99 ? 32.111 2.354 -44.250 1.00 92.88 99 GLU A C 1
ATOM 723 O O . GLU A 1 99 ? 31.276 1.955 -43.430 1.00 92.88 99 GLU A O 1
ATOM 728 N N . LYS A 1 100 ? 33.313 2.783 -43.828 1.00 92.00 100 LYS A N 1
ATOM 729 C CA . LYS A 1 100 ? 33.667 2.897 -42.396 1.00 92.00 100 LYS A CA 1
ATOM 730 C C . LYS A 1 100 ? 32.772 3.906 -41.675 1.00 92.00 100 LYS A C 1
ATOM 732 O O . LYS A 1 100 ? 32.315 3.628 -40.560 1.00 92.00 100 LYS A O 1
ATOM 737 N N . ILE A 1 101 ? 32.497 5.052 -42.296 1.00 93.00 101 ILE A N 1
ATOM 738 C CA . ILE A 1 101 ? 31.592 6.069 -41.750 1.00 93.00 101 ILE A CA 1
ATOM 739 C C . ILE A 1 101 ? 30.165 5.529 -41.657 1.00 93.00 101 ILE A C 1
ATOM 741 O O . ILE A 1 101 ? 29.540 5.674 -40.604 1.00 93.00 101 ILE A O 1
ATOM 745 N N . GLN A 1 102 ? 29.665 4.856 -42.694 1.00 94.38 102 GLN A N 1
ATOM 746 C CA . GLN A 1 102 ? 28.340 4.233 -42.676 1.00 94.38 102 GLN A CA 1
ATOM 747 C C . GLN A 1 102 ? 28.219 3.198 -41.548 1.00 94.38 102 GLN A C 1
ATOM 749 O O . GLN A 1 102 ? 27.270 3.251 -40.761 1.00 94.38 102 GLN A O 1
ATOM 754 N N . ARG A 1 103 ? 29.224 2.328 -41.366 1.00 95.44 103 ARG A N 1
ATOM 755 C CA . ARG A 1 103 ? 29.255 1.372 -40.244 1.00 95.44 103 ARG A CA 1
ATOM 756 C C . ARG A 1 103 ? 29.274 2.065 -38.882 1.00 95.44 103 ARG A C 1
ATOM 758 O O . ARG A 1 103 ? 28.578 1.624 -37.968 1.00 95.44 103 ARG A O 1
ATOM 765 N N . LYS A 1 104 ? 30.043 3.148 -38.719 1.00 96.38 104 LYS A N 1
ATOM 766 C CA . LYS A 1 104 ? 30.079 3.928 -37.469 1.00 96.38 104 LYS A CA 1
ATOM 767 C C . LYS A 1 104 ? 28.726 4.583 -37.180 1.00 96.38 104 LYS A C 1
ATOM 769 O O . LYS A 1 104 ? 28.255 4.496 -36.047 1.00 96.38 104 LYS A O 1
ATOM 774 N N . LYS A 1 105 ? 28.090 5.183 -38.192 1.00 97.75 105 LYS A N 1
ATOM 775 C CA . LYS A 1 105 ? 26.743 5.768 -38.097 1.00 97.75 105 LYS A CA 1
ATOM 776 C C . LYS A 1 105 ? 25.719 4.714 -37.684 1.00 97.75 105 LYS A C 1
ATOM 778 O O . LYS A 1 105 ? 24.965 4.940 -36.743 1.00 97.75 105 LYS A O 1
ATOM 783 N N . LEU A 1 106 ? 25.749 3.542 -38.319 1.00 97.69 106 LEU A N 1
ATOM 784 C CA . LEU A 1 106 ? 24.844 2.442 -37.996 1.00 97.69 106 LEU A CA 1
ATOM 785 C C . LEU A 1 106 ? 25.033 1.952 -36.553 1.00 97.69 106 LEU A C 1
ATOM 787 O O . LEU A 1 106 ? 24.055 1.848 -35.817 1.00 97.69 106 LEU A O 1
ATOM 791 N N . LYS A 1 107 ? 26.279 1.725 -36.115 1.00 98.38 107 LYS A N 1
ATOM 792 C CA . LYS A 1 107 ? 26.577 1.327 -34.728 1.00 98.38 107 LYS A CA 1
ATOM 793 C C . LYS A 1 107 ? 26.138 2.376 -33.711 1.00 98.38 107 LYS A C 1
ATOM 795 O O . LYS A 1 107 ? 25.564 2.018 -32.691 1.00 98.38 107 LYS A O 1
ATOM 800 N N . ASN A 1 108 ? 26.389 3.658 -33.976 1.00 98.12 108 ASN A N 1
ATOM 801 C CA . ASN A 1 108 ? 25.968 4.735 -33.082 1.00 98.12 108 ASN A CA 1
ATOM 802 C C . ASN A 1 108 ? 24.440 4.840 -33.004 1.00 98.12 108 ASN A C 1
ATOM 804 O O . ASN A 1 108 ? 23.904 4.976 -31.909 1.00 98.12 108 ASN A O 1
ATOM 808 N N . ARG A 1 109 ? 23.745 4.682 -34.138 1.00 98.44 109 ARG A N 1
ATOM 809 C CA . ARG A 1 109 ? 22.280 4.632 -34.183 1.00 98.44 109 ARG A CA 1
ATOM 810 C C . ARG A 1 109 ? 21.735 3.499 -33.316 1.00 98.44 109 ARG A C 1
ATOM 812 O O . ARG A 1 109 ? 20.867 3.742 -32.487 1.00 98.44 109 ARG A O 1
ATOM 819 N N . VAL A 1 110 ? 22.272 2.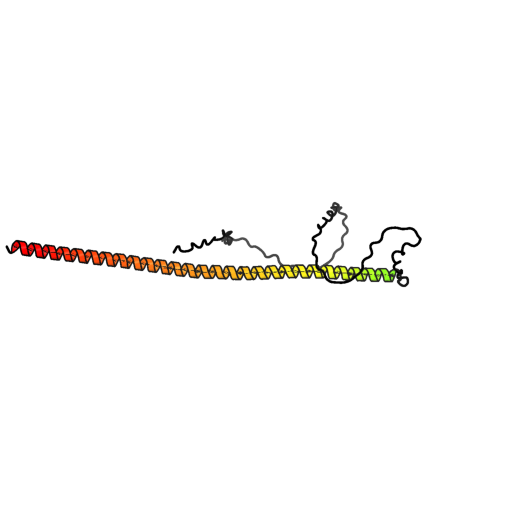289 -33.472 1.00 98.56 110 VAL A N 1
ATOM 820 C CA . VAL A 1 110 ? 21.866 1.127 -32.665 1.00 98.56 110 VAL A CA 1
ATOM 821 C C . VAL A 1 110 ? 22.175 1.359 -31.185 1.00 98.56 110 VAL A C 1
ATOM 823 O O . VAL A 1 110 ? 21.306 1.154 -30.351 1.00 98.56 110 VAL A O 1
ATOM 826 N N . ALA A 1 111 ? 23.362 1.867 -30.847 1.00 98.38 111 ALA A N 1
ATOM 827 C CA . ALA A 1 111 ? 23.729 2.149 -29.459 1.00 98.38 111 ALA A CA 1
ATOM 828 C C . ALA A 1 111 ? 22.823 3.211 -28.810 1.00 98.38 111 ALA A C 1
ATOM 830 O O . ALA A 1 111 ? 22.416 3.053 -27.660 1.00 98.38 111 ALA A O 1
ATOM 831 N N . ALA A 1 112 ? 22.475 4.272 -29.544 1.00 98.62 112 ALA A N 1
ATOM 832 C CA . ALA A 1 112 ? 21.532 5.284 -29.082 1.00 98.62 112 ALA A CA 1
ATOM 833 C C . ALA A 1 112 ? 20.138 4.685 -28.857 1.00 98.62 112 ALA A C 1
ATOM 835 O O . ALA A 1 112 ? 19.506 4.993 -27.848 1.00 98.62 112 ALA A O 1
ATOM 836 N N . GLN A 1 113 ? 19.692 3.801 -29.754 1.00 98.75 113 GLN A N 1
ATOM 837 C CA . GLN A 1 113 ? 18.423 3.093 -29.609 1.00 98.75 113 GLN A CA 1
ATOM 838 C C . GLN A 1 113 ? 18.432 2.192 -28.370 1.00 98.75 113 GLN A C 1
ATOM 840 O O . GLN A 1 113 ? 17.614 2.383 -27.481 1.00 98.75 113 GLN A O 1
ATOM 845 N N . THR A 1 114 ? 19.428 1.314 -28.227 1.00 98.62 114 THR A N 1
ATOM 846 C CA . THR A 1 114 ? 19.567 0.439 -27.053 1.00 98.62 114 THR A CA 1
ATOM 847 C C . THR A 1 114 ? 19.663 1.230 -25.746 1.00 98.62 114 THR A C 1
ATOM 849 O O . THR A 1 114 ? 19.126 0.802 -24.729 1.00 98.62 114 THR A O 1
ATOM 852 N N . SER A 1 115 ? 20.326 2.390 -25.744 1.00 98.69 115 SER A N 1
ATOM 853 C CA . SER A 1 115 ? 20.386 3.269 -24.568 1.00 98.69 115 SER A CA 1
ATOM 854 C C . SER A 1 115 ? 19.004 3.820 -24.193 1.00 98.69 115 SER A C 1
ATOM 856 O O . SER A 1 115 ? 18.627 3.803 -23.019 1.00 98.69 115 SER A O 1
ATOM 858 N N . ARG A 1 116 ? 18.221 4.253 -25.191 1.00 98.75 116 ARG A N 1
ATOM 859 C CA . ARG A 1 116 ? 16.835 4.704 -24.999 1.00 98.75 116 ARG A CA 1
ATOM 860 C C . ARG A 1 116 ? 15.947 3.574 -24.496 1.00 98.75 116 ARG A C 1
ATOM 862 O O . ARG A 1 116 ? 15.248 3.780 -23.511 1.00 98.75 116 ARG A O 1
ATOM 869 N N . ASP A 1 117 ? 16.034 2.394 -25.100 1.00 98.69 117 ASP A N 1
ATOM 870 C CA . ASP A 1 117 ? 15.228 1.232 -24.718 1.00 98.69 117 ASP A CA 1
ATOM 871 C C . ASP A 1 117 ? 15.550 0.785 -23.287 1.00 98.69 117 ASP A C 1
ATOM 873 O O . ASP A 1 117 ? 14.643 0.567 -22.493 1.00 98.69 117 ASP A O 1
ATOM 877 N N . ARG A 1 118 ? 16.833 0.766 -22.894 1.00 98.62 118 ARG A N 1
ATOM 878 C CA . ARG A 1 118 ? 17.237 0.500 -21.501 1.00 98.62 118 ARG A CA 1
ATOM 879 C C . ARG A 1 118 ? 16.686 1.536 -20.525 1.00 98.62 118 ARG A C 1
ATOM 881 O O . ARG A 1 118 ? 16.298 1.181 -19.416 1.00 98.62 118 ARG A O 1
ATOM 888 N N . LYS A 1 119 ? 16.675 2.820 -20.901 1.00 98.69 119 LYS A N 1
ATOM 889 C CA . LYS A 1 119 ? 16.085 3.875 -20.063 1.00 98.69 119 LYS A CA 1
ATOM 890 C C . LYS A 1 119 ? 14.574 3.692 -19.935 1.00 98.69 119 LYS A C 1
ATOM 892 O O . LYS A 1 119 ? 14.059 3.841 -18.833 1.00 98.69 119 LYS A O 1
ATOM 897 N N . LYS A 1 120 ? 13.897 3.374 -21.039 1.00 98.62 120 LYS A N 1
ATOM 898 C CA . LYS A 1 120 ? 12.456 3.130 -21.076 1.00 98.62 120 LYS A CA 1
ATOM 899 C C . LYS A 1 120 ? 12.079 1.927 -20.210 1.00 98.62 120 LYS A C 1
ATOM 901 O O . LYS A 1 120 ? 11.254 2.090 -19.328 1.00 98.62 120 LYS A O 1
ATOM 906 N N . ALA A 1 121 ? 12.777 0.802 -20.352 1.00 98.56 121 ALA A N 1
ATOM 907 C CA . ALA A 1 121 ? 12.550 -0.388 -19.533 1.00 98.56 121 ALA A CA 1
ATOM 908 C C . ALA A 1 121 ? 12.708 -0.106 -18.028 1.00 98.56 121 ALA A C 1
ATOM 910 O O . ALA A 1 121 ? 11.850 -0.485 -17.243 1.00 98.56 121 ALA A O 1
ATOM 911 N N . ARG A 1 122 ? 13.758 0.627 -17.620 1.00 98.31 122 ARG A N 1
ATOM 912 C CA . ARG A 1 122 ? 13.928 1.019 -16.207 1.00 98.31 122 ARG A CA 1
ATOM 913 C C . ARG A 1 122 ? 12.833 1.959 -15.707 1.00 98.31 122 ARG A C 1
ATOM 915 O O . ARG A 1 122 ? 12.458 1.896 -14.546 1.00 98.31 122 ARG A O 1
ATOM 922 N N . MET A 1 123 ? 12.358 2.866 -16.557 1.00 98.62 123 MET A N 1
ATOM 923 C CA . MET A 1 123 ? 11.254 3.762 -16.209 1.00 98.62 123 MET A CA 1
ATOM 924 C C . MET A 1 123 ? 9.958 2.974 -16.016 1.00 98.62 123 MET A C 1
ATOM 926 O O . MET A 1 123 ? 9.298 3.147 -15.001 1.00 98.62 123 MET A O 1
ATOM 930 N N . GLU A 1 124 ? 9.652 2.067 -16.941 1.00 98.44 124 GLU A N 1
ATOM 931 C CA . GLU A 1 124 ? 8.485 1.186 -16.870 1.00 98.44 124 GLU A CA 1
ATOM 932 C C . GLU A 1 124 ? 8.532 0.268 -15.641 1.00 98.44 124 GLU A C 1
ATOM 934 O O . GLU A 1 124 ? 7.517 0.093 -14.976 1.00 98.44 124 GLU A O 1
ATOM 939 N N . GLU A 1 125 ? 9.703 -0.271 -15.291 1.00 98.38 125 GLU A N 1
ATOM 940 C CA . GLU A 1 125 ? 9.903 -1.070 -14.075 1.00 98.38 125 GLU A CA 1
ATOM 941 C C . GLU A 1 125 ? 9.569 -0.270 -12.808 1.00 98.38 125 GLU A C 1
ATOM 943 O O . GLU A 1 125 ? 8.751 -0.714 -12.003 1.00 98.38 125 GLU A O 1
ATOM 948 N N . MET A 1 126 ? 10.117 0.943 -12.670 1.00 98.62 126 MET A N 1
ATOM 949 C CA . MET A 1 126 ? 9.806 1.821 -11.535 1.00 98.62 126 MET A CA 1
ATOM 950 C C . MET A 1 126 ? 8.319 2.200 -11.491 1.00 98.62 126 MET A C 1
ATOM 952 O O . MET A 1 126 ? 7.712 2.210 -10.424 1.00 98.62 126 MET A O 1
ATOM 956 N N . GLU A 1 127 ? 7.706 2.510 -12.636 1.00 98.50 127 GLU A N 1
ATOM 957 C CA . GLU A 1 127 ? 6.272 2.813 -12.707 1.00 98.50 127 GLU A CA 1
ATOM 958 C C . GLU A 1 127 ? 5.409 1.616 -12.287 1.00 98.50 127 GLU A C 1
ATOM 960 O O . GLU A 1 127 ? 4.390 1.797 -11.617 1.00 98.50 127 GLU A O 1
ATOM 965 N N . CYS A 1 128 ? 5.803 0.398 -12.664 1.00 98.44 128 CYS A N 1
ATOM 966 C CA . CYS A 1 128 ? 5.150 -0.831 -12.226 1.00 98.44 128 CYS A CA 1
ATOM 967 C C . CYS A 1 128 ? 5.291 -1.039 -10.715 1.00 98.44 128 CYS A C 1
ATOM 969 O O . CYS A 1 128 ? 4.288 -1.307 -10.056 1.00 98.44 128 CYS A O 1
ATOM 971 N N . GLU A 1 129 ? 6.490 -0.858 -10.157 1.00 98.44 129 GLU A N 1
ATOM 972 C CA . GLU A 1 129 ? 6.731 -0.984 -8.716 1.00 98.44 129 GLU A CA 1
ATOM 973 C C . GLU A 1 129 ? 5.901 0.028 -7.914 1.00 98.44 129 GLU A C 1
ATOM 975 O O . GLU A 1 129 ? 5.232 -0.342 -6.948 1.00 98.44 129 GLU A O 1
ATOM 980 N N . ILE A 1 130 ? 5.850 1.288 -8.360 1.00 98.56 130 ILE A N 1
ATOM 981 C CA . ILE A 1 130 ? 5.008 2.321 -7.743 1.00 98.56 130 ILE A CA 1
ATOM 982 C C . ILE A 1 130 ? 3.541 1.894 -7.762 1.00 98.56 130 ILE A C 1
ATOM 984 O O . ILE A 1 130 ? 2.895 1.909 -6.717 1.00 98.56 130 ILE A O 1
ATOM 988 N N . LYS A 1 131 ? 3.011 1.468 -8.917 1.00 98.50 131 LYS A N 1
ATOM 989 C CA . LYS A 1 131 ? 1.615 1.009 -9.029 1.00 98.50 131 LYS A CA 1
ATOM 990 C C . LYS A 1 131 ? 1.321 -0.141 -8.071 1.00 98.50 131 LYS A C 1
ATOM 992 O O . LYS A 1 131 ? 0.279 -0.146 -7.419 1.00 98.50 131 LYS A O 1
ATOM 997 N N . GLU A 1 132 ? 2.232 -1.100 -7.972 1.00 98.44 132 GLU A N 1
ATOM 998 C CA . GLU A 1 132 ? 2.075 -2.263 -7.108 1.00 98.44 132 GLU A CA 1
ATOM 999 C C . GLU A 1 132 ? 2.100 -1.876 -5.621 1.00 98.44 132 GLU A C 1
ATOM 1001 O O . GLU A 1 132 ? 1.248 -2.313 -4.846 1.00 98.44 132 GLU A O 1
ATOM 1006 N N . LEU A 1 133 ? 3.030 -1.009 -5.211 1.00 98.38 133 LEU A N 1
ATOM 1007 C CA . LEU A 1 133 ? 3.097 -0.475 -3.848 1.00 98.38 133 LEU A CA 1
ATOM 1008 C C . LEU A 1 133 ? 1.858 0.356 -3.499 1.00 98.38 133 LEU A C 1
ATOM 1010 O O . LEU A 1 133 ? 1.311 0.210 -2.403 1.00 98.38 133 LEU A O 1
ATOM 1014 N N . THR A 1 134 ? 1.372 1.182 -4.425 1.00 97.88 134 THR A N 1
ATOM 1015 C CA . THR A 1 134 ? 0.132 1.945 -4.245 1.00 97.88 134 THR A CA 1
ATOM 1016 C C . THR A 1 134 ? -1.065 1.011 -4.079 1.00 97.88 134 THR A C 1
ATOM 1018 O O . THR A 1 134 ? -1.851 1.198 -3.152 1.00 97.88 134 THR A O 1
ATOM 1021 N N . ALA A 1 135 ? -1.178 -0.040 -4.897 1.00 98.25 135 ALA A N 1
ATOM 1022 C CA . ALA A 1 135 ? -2.247 -1.029 -4.770 1.00 98.25 135 ALA A CA 1
ATOM 1023 C C . ALA A 1 135 ? -2.202 -1.757 -3.416 1.00 98.25 135 ALA A C 1
ATOM 1025 O O . ALA A 1 135 ? -3.225 -1.875 -2.741 1.00 98.25 135 ALA A O 1
ATOM 1026 N N . ARG A 1 136 ? -1.013 -2.188 -2.969 1.00 97.81 136 ARG A N 1
ATOM 1027 C CA . ARG A 1 136 ? -0.828 -2.800 -1.640 1.00 97.81 136 ARG A CA 1
ATOM 1028 C C . ARG A 1 136 ? -1.224 -1.852 -0.513 1.00 97.81 136 ARG A C 1
ATOM 1030 O O . ARG A 1 136 ? -1.899 -2.268 0.426 1.00 97.81 136 ARG A O 1
ATOM 1037 N N . THR A 1 137 ? -0.827 -0.587 -0.619 1.00 98.06 137 THR A N 1
ATOM 1038 C CA . THR A 1 137 ? -1.170 0.445 0.365 1.00 98.06 137 THR A CA 1
ATOM 1039 C C . THR A 1 137 ? -2.679 0.644 0.427 1.00 98.06 137 THR A C 1
ATOM 1041 O O . THR A 1 137 ? -3.240 0.640 1.517 1.00 98.06 137 THR A O 1
ATOM 1044 N N . GLN A 1 138 ? -3.353 0.717 -0.722 1.00 98.19 138 GLN A N 1
ATOM 1045 C CA . GLN A 1 138 ? -4.807 0.856 -0.774 1.00 98.19 138 GLN A CA 1
ATOM 1046 C C . GLN A 1 138 ? -5.523 -0.330 -0.118 1.00 98.19 138 GLN A C 1
ATOM 1048 O O . GLN A 1 138 ? -6.455 -0.136 0.658 1.00 98.19 138 GLN A O 1
ATOM 1053 N N . ILE A 1 139 ? -5.072 -1.560 -0.384 1.00 98.25 139 ILE A N 1
ATOM 1054 C CA . ILE A 1 139 ? -5.623 -2.762 0.259 1.00 98.25 139 ILE A CA 1
ATOM 1055 C C . ILE A 1 139 ? -5.471 -2.675 1.781 1.00 98.25 139 ILE A C 1
ATOM 1057 O O . ILE A 1 139 ? -6.404 -2.999 2.518 1.00 98.25 139 ILE A O 1
ATOM 1061 N N . LEU A 1 140 ? -4.303 -2.237 2.257 1.00 98.19 140 LEU A N 1
ATOM 1062 C CA . LEU A 1 140 ? -4.038 -2.122 3.686 1.00 98.19 140 LEU A CA 1
ATOM 1063 C C . LEU A 1 140 ? -4.904 -1.040 4.340 1.00 98.19 140 LEU A C 1
ATOM 1065 O O . LEU A 1 140 ? -5.484 -1.301 5.390 1.00 98.19 140 LEU A O 1
ATOM 1069 N N . VAL A 1 141 ? -5.043 0.125 3.704 1.00 98.25 141 VAL A N 1
ATOM 1070 C CA . VAL A 1 141 ? -5.922 1.211 4.165 1.00 98.25 141 VAL A CA 1
ATOM 1071 C C . VAL A 1 141 ? -7.363 0.718 4.278 1.00 98.25 141 VAL A C 1
ATOM 1073 O O . VAL A 1 141 ? -7.941 0.808 5.358 1.00 98.25 141 VAL A O 1
ATOM 1076 N N . ASN A 1 142 ? -7.896 0.075 3.235 1.00 97.81 142 ASN A N 1
ATOM 1077 C CA . ASN A 1 142 ? -9.255 -0.475 3.253 1.00 97.81 142 ASN A CA 1
ATOM 1078 C C . ASN A 1 142 ? -9.452 -1.491 4.392 1.00 97.81 142 ASN A C 1
ATOM 1080 O O . ASN A 1 142 ? -10.505 -1.539 5.028 1.00 97.81 142 ASN A O 1
ATOM 1084 N N . LYS A 1 143 ? -8.438 -2.322 4.668 1.00 98.00 143 LYS A N 1
ATOM 1085 C CA . LYS A 1 143 ? -8.485 -3.287 5.772 1.00 98.00 143 LYS A CA 1
ATOM 1086 C C . LYS A 1 143 ? -8.479 -2.591 7.131 1.00 98.00 143 LYS A C 1
ATOM 1088 O O . LYS A 1 143 ? -9.233 -3.001 8.009 1.00 98.00 143 LYS A O 1
ATOM 1093 N N . CYS A 1 144 ? -7.652 -1.564 7.310 1.00 97.56 144 CYS A N 1
ATOM 1094 C CA . CYS A 1 144 ? -7.626 -0.771 8.536 1.00 97.56 144 CYS A CA 1
ATOM 1095 C C . CYS A 1 144 ? -8.971 -0.080 8.777 1.00 97.56 144 CYS A C 1
ATOM 1097 O O . CYS A 1 144 ? -9.506 -0.183 9.874 1.00 97.56 144 CYS A O 1
ATOM 1099 N N . GLU A 1 145 ? -9.550 0.545 7.751 1.00 97.88 145 GLU A N 1
ATOM 1100 C CA . GLU A 1 145 ? -10.872 1.176 7.831 1.00 97.88 145 GLU A CA 1
ATOM 1101 C C . GLU A 1 145 ? -11.964 0.159 8.181 1.00 97.88 145 GLU A C 1
ATOM 1103 O O . GLU A 1 145 ? -12.751 0.378 9.099 1.00 97.88 145 GLU A O 1
ATOM 1108 N N . SER A 1 146 ? -11.977 -0.999 7.517 1.00 98.25 146 SER A N 1
ATOM 1109 C CA . SER A 1 146 ? -12.939 -2.064 7.814 1.00 98.25 146 SER A CA 1
ATOM 1110 C C . SER A 1 146 ? -12.805 -2.584 9.248 1.00 98.25 146 SER A C 1
ATOM 1112 O O . SER A 1 146 ? -13.813 -2.763 9.933 1.00 98.25 146 SER A O 1
ATOM 1114 N N . LEU A 1 147 ? -11.576 -2.800 9.725 1.00 98.19 147 LEU A N 1
ATOM 1115 C CA . LEU A 1 147 ? -11.327 -3.220 11.103 1.00 98.19 147 LEU A CA 1
ATOM 1116 C C . LEU A 1 147 ? -11.732 -2.144 12.109 1.00 98.19 147 LEU A C 1
ATOM 1118 O O . LEU A 1 147 ? -12.268 -2.497 13.155 1.00 98.19 147 LEU A O 1
ATOM 1122 N N . GLN A 1 148 ? -11.516 -0.865 11.795 1.00 98.00 148 GLN A N 1
ATOM 1123 C CA . GLN A 1 148 ? -11.941 0.248 12.641 1.00 98.00 148 GLN A CA 1
ATOM 1124 C C . GLN A 1 148 ? -13.463 0.247 12.807 1.00 98.00 148 GLN A C 1
ATOM 1126 O O . GLN A 1 148 ? -13.944 0.228 13.934 1.00 98.00 148 GLN A O 1
ATOM 1131 N N . VAL A 1 149 ? -14.215 0.135 11.707 1.00 98.19 149 VAL A N 1
ATOM 1132 C CA . VAL A 1 149 ? -15.687 0.058 11.740 1.00 98.19 149 VAL A CA 1
ATOM 1133 C C . VAL A 1 149 ? -16.173 -1.130 12.577 1.00 98.19 149 VAL A C 1
ATOM 1135 O O . VAL A 1 149 ? -17.112 -1.003 13.366 1.00 98.19 149 VAL A O 1
ATOM 1138 N N . ILE A 1 150 ? -15.539 -2.297 12.430 1.00 98.00 150 ILE A N 1
ATOM 1139 C CA . ILE A 1 150 ? -15.884 -3.483 13.225 1.00 98.00 150 ILE A CA 1
ATOM 1140 C C . ILE A 1 150 ? -15.580 -3.24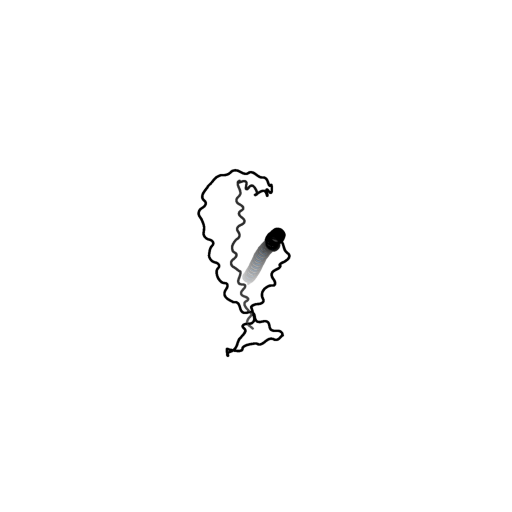6 14.708 1.00 98.00 150 ILE A C 1
ATOM 1142 O O . ILE A 1 150 ? -16.398 -3.600 15.556 1.00 98.00 150 ILE A O 1
ATOM 1146 N N . ASN A 1 151 ? -14.427 -2.655 15.024 1.00 97.88 151 ASN A N 1
ATOM 1147 C CA . ASN A 1 151 ? -14.022 -2.361 16.394 1.00 97.88 151 ASN A CA 1
ATOM 1148 C C . ASN A 1 151 ? -14.998 -1.384 17.056 1.00 97.88 151 ASN A C 1
ATOM 1150 O O . ASN A 1 151 ? -15.519 -1.689 18.123 1.00 97.88 151 ASN A O 1
ATOM 1154 N N . ASP A 1 152 ? -15.344 -0.294 16.372 1.00 98.19 152 ASP A N 1
ATOM 1155 C CA . ASP A 1 152 ? -16.300 0.701 16.861 1.00 98.19 152 ASP A CA 1
ATOM 1156 C C . ASP A 1 152 ? -17.672 0.063 17.137 1.00 98.19 152 ASP A C 1
ATOM 1158 O O . ASP A 1 152 ? -18.248 0.257 18.207 1.00 98.19 152 ASP A O 1
ATOM 1162 N N . SER A 1 153 ? -18.159 -0.800 16.235 1.00 98.31 153 SER A N 1
ATOM 1163 C CA . SER A 1 153 ? -19.416 -1.534 16.447 1.00 98.31 153 SER A CA 1
ATOM 1164 C C . SER A 1 153 ? -19.353 -2.509 17.627 1.00 98.31 153 SER A C 1
ATOM 1166 O O . SER A 1 153 ? -20.353 -2.728 18.315 1.00 98.31 153 SER A O 1
ATOM 1168 N N . LEU A 1 154 ? -18.207 -3.153 17.854 1.00 98.06 154 LEU A N 1
ATOM 1169 C CA . LEU A 1 154 ? -18.021 -4.039 19.002 1.00 98.06 154 LEU A CA 1
ATOM 1170 C C . LEU A 1 154 ? -17.910 -3.249 20.305 1.00 98.06 154 LEU A C 1
ATOM 1172 O O . LEU A 1 154 ? -18.464 -3.686 21.311 1.00 98.06 154 LEU A O 1
ATOM 1176 N N . LEU A 1 155 ? -17.236 -2.100 20.301 1.00 98.25 155 LEU A N 1
ATOM 1177 C CA . LEU A 1 155 ? -17.148 -1.209 21.454 1.00 98.25 155 LEU A CA 1
ATOM 1178 C C . LEU A 1 155 ? -18.527 -0.687 21.852 1.00 98.25 155 LEU A C 1
ATOM 1180 O O . LEU A 1 155 ? -18.873 -0.762 23.025 1.00 98.25 155 LEU A O 1
ATOM 1184 N N . GLU A 1 156 ? -19.343 -0.256 20.890 1.00 98.25 156 GLU A N 1
ATOM 1185 C CA . GLU A 1 156 ? -20.723 0.174 21.141 1.00 98.25 156 GLU A CA 1
ATOM 1186 C C . GLU A 1 156 ? -21.559 -0.948 21.780 1.00 98.25 156 GLU A C 1
ATOM 1188 O O . GLU A 1 156 ? -22.246 -0.737 22.781 1.00 98.25 156 GLU A O 1
ATOM 1193 N N . LYS A 1 157 ? -21.460 -2.176 21.253 1.00 98.06 157 LYS A N 1
ATOM 1194 C CA . LYS A 1 157 ? -22.147 -3.341 21.833 1.00 98.06 157 LYS A CA 1
ATOM 1195 C C . LYS A 1 157 ? -21.666 -3.652 23.248 1.00 98.06 157 LYS A C 1
ATOM 1197 O O . LYS A 1 157 ? -22.498 -3.938 24.102 1.00 98.06 157 LYS A O 1
ATOM 1202 N N . ASN A 1 158 ? -20.357 -3.598 23.498 1.00 97.62 158 ASN A N 1
ATOM 1203 C CA . ASN A 1 158 ? -19.809 -3.810 24.839 1.00 97.62 158 ASN A CA 1
ATOM 1204 C C . ASN A 1 158 ? -20.315 -2.743 25.811 1.00 97.62 158 ASN A C 1
ATOM 1206 O O . ASN A 1 158 ? -20.832 -3.099 26.860 1.00 97.62 158 ASN A O 1
ATOM 1210 N N . GLN A 1 159 ? -20.281 -1.464 25.430 1.00 98.12 159 GLN A N 1
ATOM 1211 C CA . GLN A 1 159 ? -20.812 -0.377 26.257 1.00 98.12 159 GLN A CA 1
ATOM 1212 C C . GLN A 1 159 ? -22.291 -0.583 26.589 1.00 98.12 159 GLN A C 1
ATOM 1214 O O . GLN A 1 159 ? -22.700 -0.410 27.735 1.00 98.12 159 GLN A O 1
ATOM 1219 N N . LYS A 1 160 ? -23.096 -0.999 25.606 1.00 98.19 160 LYS A N 1
ATOM 1220 C CA . LYS A 1 160 ? -24.511 -1.299 25.832 1.00 98.19 160 LYS A CA 1
ATOM 1221 C C . LYS A 1 160 ? -24.699 -2.446 26.828 1.00 98.19 160 LYS A C 1
ATOM 1223 O O . LYS A 1 160 ? -25.511 -2.327 27.741 1.00 98.19 160 LYS A O 1
ATOM 1228 N N . LEU A 1 161 ? -23.943 -3.532 26.675 1.00 97.88 161 LEU A N 1
ATOM 1229 C CA . LEU A 1 161 ? -23.988 -4.662 27.602 1.00 97.88 161 LEU A CA 1
ATOM 1230 C C . LEU A 1 161 ? -23.529 -4.261 29.007 1.00 97.88 161 LEU A C 1
ATOM 1232 O O . LEU A 1 161 ? -24.167 -4.652 29.979 1.00 97.88 161 LEU A O 1
ATOM 1236 N N . ASP A 1 162 ? -22.484 -3.443 29.127 1.00 98.00 162 ASP A N 1
ATOM 1237 C CA . ASP A 1 162 ? -22.007 -2.932 30.413 1.00 98.00 162 ASP A CA 1
ATOM 1238 C C . ASP A 1 162 ? -23.085 -2.087 31.111 1.00 98.00 162 ASP A C 1
ATOM 1240 O O . ASP A 1 162 ? -23.324 -2.252 32.309 1.00 98.00 162 ASP A O 1
ATOM 1244 N N . MET A 1 163 ? -23.806 -1.242 30.364 1.00 97.94 163 MET A N 1
ATOM 1245 C CA . MET A 1 163 ? -24.947 -0.479 30.886 1.00 97.94 163 MET A CA 1
ATOM 1246 C C . MET A 1 163 ? -26.104 -1.382 31.338 1.00 97.94 163 MET A C 1
ATOM 1248 O O . MET A 1 163 ? -26.709 -1.141 32.387 1.00 97.94 163 MET A O 1
ATOM 1252 N N . GLU A 1 164 ? -26.427 -2.420 30.563 1.00 97.75 164 GLU A N 1
ATOM 1253 C CA . GLU A 1 164 ? -27.465 -3.395 30.917 1.00 97.75 164 GLU A CA 1
ATOM 1254 C C . GLU A 1 164 ? -27.084 -4.177 32.182 1.00 97.75 164 GLU A C 1
ATOM 1256 O O . GLU A 1 164 ? -27.898 -4.308 33.099 1.00 97.75 164 GLU A O 1
ATOM 1261 N N . VAL A 1 165 ? -25.833 -4.633 32.281 1.00 98.19 165 VAL A N 1
ATOM 1262 C CA . VAL A 1 165 ? -25.300 -5.320 33.466 1.00 98.19 165 VAL A CA 1
ATOM 1263 C C . VAL A 1 165 ? -25.367 -4.419 34.693 1.00 98.19 165 VAL A C 1
ATOM 1265 O O . VAL A 1 165 ? -25.786 -4.874 35.757 1.00 98.19 165 VAL A O 1
ATOM 1268 N N . GLU A 1 166 ? -24.991 -3.149 34.563 1.00 97.94 166 GLU A N 1
ATOM 1269 C CA . GLU A 1 166 ? -25.041 -2.197 35.671 1.00 97.94 166 GLU A CA 1
ATOM 1270 C C . GLU A 1 166 ? -26.482 -1.940 36.134 1.00 97.94 166 GLU A C 1
ATOM 1272 O O . GLU A 1 166 ? -26.774 -1.968 37.330 1.00 97.94 166 GLU A O 1
ATOM 1277 N N . THR A 1 167 ? -27.418 -1.811 35.193 1.00 97.81 167 THR A N 1
ATOM 1278 C CA . THR A 1 167 ? -28.849 -1.674 35.500 1.00 97.81 167 THR A CA 1
ATOM 1279 C C . THR A 1 167 ? -29.377 -2.899 36.252 1.00 97.81 167 THR A C 1
ATOM 1281 O O . THR A 1 167 ? -30.060 -2.766 37.269 1.00 97.81 167 THR A O 1
ATOM 1284 N N . LEU A 1 168 ? -29.035 -4.107 35.795 1.00 97.56 168 LEU A N 1
ATOM 1285 C CA . LEU A 1 168 ? -29.442 -5.350 36.454 1.00 97.56 168 LEU A CA 1
ATOM 1286 C C . LEU A 1 168 ? -28.829 -5.485 37.853 1.00 97.56 168 LEU A C 1
ATOM 1288 O O . LEU A 1 168 ? -29.509 -5.937 38.774 1.00 97.56 168 LEU A O 1
ATOM 1292 N N . ARG A 1 169 ? -27.573 -5.062 38.047 1.00 97.69 169 ARG A N 1
ATOM 1293 C CA . ARG A 1 169 ? -26.932 -5.031 39.372 1.00 97.69 169 ARG A CA 1
ATOM 1294 C C . ARG A 1 169 ? -27.670 -4.109 40.334 1.00 97.69 169 ARG A C 1
ATOM 1296 O O . ARG A 1 169 ? -27.932 -4.517 41.465 1.00 97.69 169 ARG A O 1
ATOM 1303 N N . GLN A 1 170 ? -28.054 -2.915 39.884 1.00 97.38 170 GLN A N 1
ATOM 1304 C CA . GLN A 1 170 ? -28.825 -1.966 40.691 1.00 97.38 170 GLN A CA 1
ATOM 1305 C C . GLN A 1 170 ? -30.197 -2.533 41.074 1.00 97.38 170 GLN A C 1
ATOM 1307 O O . GLN A 1 170 ? -30.577 -2.486 42.243 1.00 97.38 170 GLN A O 1
ATOM 1312 N N . GLN A 1 171 ? -30.906 -3.149 40.122 1.00 97.19 171 GLN A N 1
ATOM 1313 C CA . GLN A 1 171 ? -32.186 -3.813 40.392 1.00 97.19 171 GLN A CA 1
ATOM 1314 C C . GLN A 1 171 ? -32.041 -4.954 41.407 1.00 97.19 171 GLN A C 1
ATOM 1316 O O . GLN A 1 171 ? -32.855 -5.083 42.322 1.00 97.19 171 GLN A O 1
ATOM 1321 N N . LEU A 1 172 ? -30.992 -5.771 41.281 1.00 96.81 172 LEU A N 1
ATOM 1322 C CA . LEU A 1 172 ? -30.728 -6.877 42.201 1.00 96.81 172 LEU A CA 1
ATOM 1323 C C . LEU A 1 172 ? -30.433 -6.357 43.616 1.00 96.81 172 LEU A C 1
ATOM 1325 O O . LEU A 1 172 ? -30.987 -6.875 44.587 1.00 96.81 172 LEU A O 1
ATOM 1329 N N . GLN A 1 173 ? -29.637 -5.292 43.735 1.00 97.12 173 GLN A N 1
ATOM 1330 C CA . GLN A 1 173 ? -29.354 -4.638 45.013 1.00 97.12 173 GLN A CA 1
ATOM 1331 C C . GLN A 1 173 ? -30.625 -4.059 45.654 1.00 97.12 173 G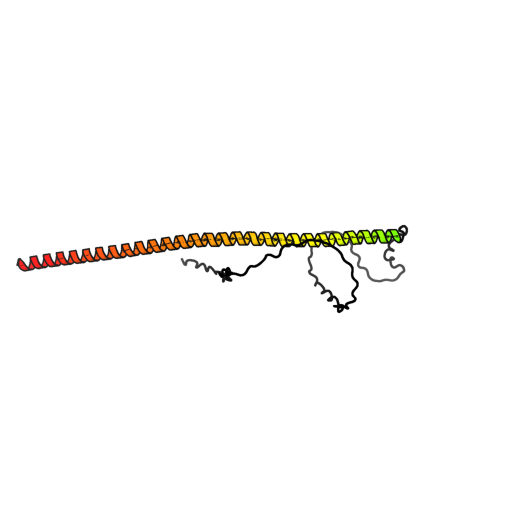LN A C 1
ATOM 1333 O O . GLN A 1 173 ? -30.850 -4.226 46.854 1.00 97.12 173 GLN A O 1
ATOM 1338 N N . GLU A 1 174 ? -31.491 -3.414 44.870 1.00 96.88 174 GLU A N 1
ATOM 1339 C CA . GLU A 1 174 ? -32.758 -2.874 45.367 1.00 96.88 174 GLU A CA 1
ATOM 1340 C C . GLU A 1 174 ? -33.686 -3.984 45.887 1.00 96.88 174 GLU A C 1
ATOM 1342 O O . GLU A 1 174 ? -34.266 -3.858 46.970 1.00 96.88 174 GLU A O 1
ATOM 1347 N N . LEU A 1 175 ? -33.794 -5.097 45.153 1.00 96.56 175 LEU A N 1
ATOM 1348 C CA . LEU A 1 175 ? -34.578 -6.259 45.574 1.00 96.56 175 LEU A CA 1
ATOM 1349 C C . LEU A 1 175 ? -34.029 -6.885 46.862 1.00 96.56 175 LEU A C 1
ATOM 1351 O O . LEU A 1 175 ? -34.811 -7.206 47.759 1.00 96.56 175 LEU A O 1
ATOM 1355 N N . GLN A 1 176 ? -32.706 -7.007 46.999 1.00 95.44 176 GLN A N 1
ATOM 1356 C CA . GLN A 1 176 ? -32.075 -7.490 48.231 1.00 95.44 176 GLN A CA 1
ATOM 1357 C C . GLN A 1 176 ? -32.371 -6.573 49.427 1.00 95.44 176 GLN A C 1
ATOM 1359 O O . GLN A 1 176 ? -32.739 -7.061 50.499 1.00 95.44 176 GLN A O 1
ATOM 1364 N N . ASN A 1 177 ? -32.288 -5.252 49.246 1.00 95.94 177 ASN A N 1
ATOM 1365 C CA . ASN A 1 177 ? -32.602 -4.278 50.295 1.00 95.94 177 ASN A CA 1
ATOM 1366 C C . ASN A 1 177 ? -34.076 -4.356 50.727 1.00 95.94 177 ASN A C 1
ATOM 1368 O O . ASN A 1 177 ? -34.377 -4.365 51.923 1.00 95.94 177 ASN A O 1
ATOM 1372 N N . LYS A 1 178 ? -35.002 -4.469 49.763 1.00 95.38 178 LYS A N 1
ATOM 1373 C CA . LYS A 1 178 ? -36.439 -4.663 50.026 1.00 95.38 178 LYS A CA 1
ATOM 1374 C C . LYS A 1 178 ? -36.705 -5.956 50.797 1.00 95.38 178 LYS A C 1
ATOM 1376 O O . LYS A 1 178 ? -37.496 -5.952 51.741 1.00 95.38 178 LYS A O 1
ATOM 1381 N N . GLN A 1 179 ? -36.023 -7.045 50.440 1.00 94.19 179 GLN A N 1
ATOM 1382 C CA . GLN A 1 179 ? -36.150 -8.324 51.135 1.00 94.19 179 GLN A CA 1
ATOM 1383 C C . GLN A 1 179 ? -35.664 -8.231 52.591 1.00 94.19 179 GLN A C 1
ATOM 1385 O O . GLN A 1 179 ? -36.345 -8.722 53.492 1.00 94.19 179 GLN A O 1
ATOM 1390 N N . GLN A 1 180 ? -34.537 -7.557 52.845 1.00 93.56 180 GLN A N 1
ATOM 1391 C CA . GLN A 1 180 ? -34.034 -7.330 54.206 1.00 93.56 180 GLN A CA 1
ATOM 1392 C C . GLN A 1 180 ? -34.982 -6.461 55.042 1.00 93.56 180 GLN A C 1
ATOM 1394 O O . GLN A 1 180 ? -35.260 -6.802 56.191 1.00 93.56 180 GLN A O 1
ATOM 1399 N N . GLN A 1 181 ? -35.528 -5.377 54.478 1.00 92.94 181 GLN A N 1
ATOM 1400 C CA . GLN A 1 181 ? -36.514 -4.539 55.174 1.00 92.94 181 GLN A CA 1
ATOM 1401 C C . GLN A 1 181 ? -37.791 -5.310 55.514 1.00 92.94 181 GLN A C 1
ATOM 1403 O O . GLN A 1 181 ? -38.290 -5.196 56.634 1.00 92.94 181 GLN A O 1
ATOM 1408 N N . GLN A 1 182 ? -38.304 -6.129 54.589 1.00 91.50 182 GLN A N 1
ATOM 1409 C CA . GLN A 1 182 ? -39.457 -6.984 54.875 1.00 91.50 182 GLN A CA 1
ATOM 1410 C C . GLN A 1 182 ? -39.157 -7.947 56.023 1.00 91.50 182 GLN A C 1
ATOM 1412 O O . GLN A 1 182 ? -39.921 -7.973 56.985 1.00 91.50 182 GLN A O 1
ATOM 1417 N N . GLN A 1 183 ? -38.022 -8.651 55.995 1.00 89.56 183 GLN A N 1
ATOM 1418 C CA . GLN A 1 183 ? -37.630 -9.556 57.082 1.00 89.56 183 GLN A CA 1
ATOM 1419 C C . GLN A 1 183 ? -37.540 -8.830 58.432 1.00 89.56 183 GLN A C 1
ATOM 1421 O O . GLN A 1 183 ? -38.109 -9.299 59.419 1.00 89.56 183 GLN A O 1
ATOM 1426 N N . GLN A 1 184 ? -36.917 -7.649 58.477 1.00 88.19 184 GLN A N 1
ATOM 1427 C CA . GLN A 1 184 ? -36.831 -6.838 59.696 1.00 88.19 184 GLN A CA 1
ATOM 1428 C C . GLN A 1 184 ? -38.209 -6.381 60.191 1.00 88.19 184 GLN A C 1
ATOM 1430 O O . GLN A 1 184 ? -38.483 -6.474 61.384 1.00 88.19 184 GLN A O 1
ATOM 1435 N N . SER A 1 185 ? -39.101 -5.943 59.296 1.00 86.00 185 SER A N 1
ATOM 1436 C CA . SER A 1 185 ? -40.466 -5.543 59.666 1.00 86.00 185 SER A CA 1
ATOM 1437 C C . SER A 1 185 ? -41.296 -6.718 60.197 1.00 86.00 185 SER A C 1
ATOM 1439 O O . SER A 1 185 ? -41.970 -6.580 61.218 1.00 86.00 185 SER A O 1
ATOM 1441 N N . THR A 1 186 ? -41.187 -7.901 59.577 1.00 84.25 186 THR A N 1
ATOM 1442 C CA . THR A 1 186 ? -41.858 -9.120 60.050 1.00 84.25 186 THR A CA 1
ATOM 1443 C C . THR A 1 186 ? -41.314 -9.573 61.402 1.00 84.25 186 THR A C 1
ATOM 1445 O O . THR A 1 186 ? -42.093 -9.913 62.290 1.00 84.25 186 THR A O 1
ATOM 1448 N N . ALA A 1 187 ? -39.995 -9.498 61.607 1.00 84.38 187 ALA A N 1
ATOM 1449 C CA . ALA A 1 187 ? -39.361 -9.835 62.876 1.00 84.38 187 ALA A CA 1
ATOM 1450 C C . ALA A 1 187 ? -39.736 -8.839 63.987 1.00 84.38 187 ALA A C 1
ATOM 1452 O O . ALA A 1 187 ? -40.045 -9.247 65.108 1.00 84.38 187 ALA A O 1
ATOM 1453 N N . ALA A 1 188 ? -39.772 -7.538 63.685 1.00 84.44 188 ALA A N 1
ATOM 1454 C CA . ALA A 1 188 ? -40.182 -6.501 64.629 1.00 84.44 188 ALA A CA 1
ATOM 1455 C C . ALA A 1 188 ? -41.659 -6.645 65.030 1.00 84.44 188 ALA A C 1
ATOM 1457 O O . ALA A 1 188 ? -41.979 -6.581 66.218 1.00 84.44 188 ALA A O 1
ATOM 1458 N N . SER A 1 189 ? -42.549 -6.903 64.064 1.00 81.62 189 SER A N 1
ATOM 1459 C CA . SER A 1 189 ? -43.973 -7.157 64.316 1.00 81.62 189 SER A CA 1
ATOM 1460 C C . SER A 1 189 ? -44.188 -8.406 65.177 1.00 81.62 189 SER A C 1
ATOM 1462 O O . SER A 1 189 ? -44.908 -8.338 66.173 1.00 81.62 189 SER A O 1
ATOM 1464 N N . ALA A 1 190 ? -43.501 -9.512 64.868 1.00 82.12 190 ALA A N 1
ATOM 1465 C CA . ALA A 1 190 ? -43.560 -10.736 65.666 1.00 82.12 190 ALA A CA 1
ATOM 1466 C C . ALA A 1 190 ? -43.066 -10.518 67.110 1.00 82.12 190 ALA A C 1
ATOM 1468 O O . ALA A 1 190 ? -43.681 -11.001 68.061 1.00 82.12 190 ALA A O 1
ATOM 1469 N N . THR A 1 191 ? -41.995 -9.736 67.288 1.00 79.56 191 THR A N 1
ATOM 1470 C CA . THR A 1 191 ? -41.447 -9.409 68.615 1.00 79.56 191 THR A CA 1
ATOM 1471 C C . THR A 1 191 ? -42.423 -8.562 69.440 1.00 79.56 191 THR A C 1
ATOM 1473 O O . THR A 1 191 ? -42.609 -8.823 70.626 1.00 79.56 191 THR A O 1
ATOM 1476 N N . LEU A 1 192 ? -43.082 -7.572 68.825 1.00 80.06 192 LEU A N 1
ATOM 1477 C CA . LEU A 1 192 ? -44.111 -6.743 69.469 1.00 80.06 192 LEU A CA 1
ATOM 1478 C C . LEU A 1 192 ? -45.315 -7.577 69.922 1.00 80.06 192 LEU A C 1
ATOM 1480 O O . LEU A 1 192 ? -45.763 -7.438 71.057 1.00 80.06 192 LEU A O 1
ATOM 1484 N N . PHE A 1 193 ? -45.787 -8.486 69.067 1.00 77.25 193 PHE A N 1
ATOM 1485 C CA . PHE A 1 193 ? -46.908 -9.370 69.388 1.00 77.25 193 PHE A CA 1
ATOM 1486 C C . PHE A 1 193 ? -46.594 -10.281 70.583 1.00 77.25 193 PHE A C 1
ATOM 1488 O O . PHE A 1 193 ? -47.410 -10.420 71.491 1.00 77.25 193 PHE A O 1
ATOM 1495 N N . SER A 1 194 ? -45.377 -10.834 70.639 1.00 74.06 194 SER A N 1
ATOM 1496 C CA . SER A 1 194 ? -44.929 -11.654 71.770 1.00 74.06 194 SER A CA 1
ATOM 1497 C C . SER A 1 194 ? -44.783 -10.864 73.075 1.00 74.06 194 SER A C 1
ATOM 1499 O O . SER A 1 194 ? -44.873 -11.458 74.145 1.00 74.06 194 SER A O 1
ATOM 1501 N N . ARG A 1 195 ? -44.538 -9.549 73.010 1.00 73.06 195 ARG A N 1
ATOM 1502 C CA . ARG A 1 195 ? -44.329 -8.687 74.185 1.00 73.06 195 ARG A CA 1
ATOM 1503 C C . ARG A 1 195 ? -45.632 -8.167 74.799 1.00 73.06 195 ARG A C 1
ATOM 1505 O O . ARG A 1 195 ? -45.621 -7.781 75.957 1.00 73.06 195 ARG A O 1
ATOM 1512 N N . CYS A 1 196 ? -46.726 -8.141 74.034 1.00 63.69 196 CYS A N 1
ATOM 1513 C CA . CYS A 1 196 ? -48.062 -7.773 74.519 1.00 63.69 196 CYS A CA 1
ATOM 1514 C C . CYS A 1 196 ? -48.890 -8.970 75.023 1.00 63.69 196 CYS A C 1
ATOM 1516 O O . CYS A 1 196 ? -49.942 -8.758 75.616 1.00 63.69 196 CYS A O 1
ATOM 1518 N N . ALA A 1 197 ? -48.455 -10.206 74.758 1.00 58.06 197 ALA A N 1
ATOM 1519 C CA . ALA A 1 197 ? -49.178 -11.433 75.110 1.00 58.06 197 ALA A CA 1
ATOM 1520 C C . ALA A 1 197 ? -48.708 -12.102 76.423 1.00 58.06 197 ALA A C 1
ATOM 1522 O O . ALA A 1 197 ? -49.203 -13.180 76.751 1.00 58.06 197 ALA A O 1
ATOM 1523 N N . GLY A 1 198 ? -47.768 -11.493 77.153 1.00 52.06 198 GLY A N 1
ATOM 1524 C CA . GLY A 1 198 ? -47.296 -11.930 78.475 1.00 52.06 198 GLY A CA 1
ATOM 1525 C C . GLY A 1 198 ? -47.415 -10.810 79.492 1.00 52.06 198 GLY A C 1
ATOM 1526 O O . GLY A 1 198 ? -47.648 -11.138 80.674 1.00 52.06 198 GLY A O 1
#

Foldseek 3Di:
DDDDDDDDPDPPDPDPD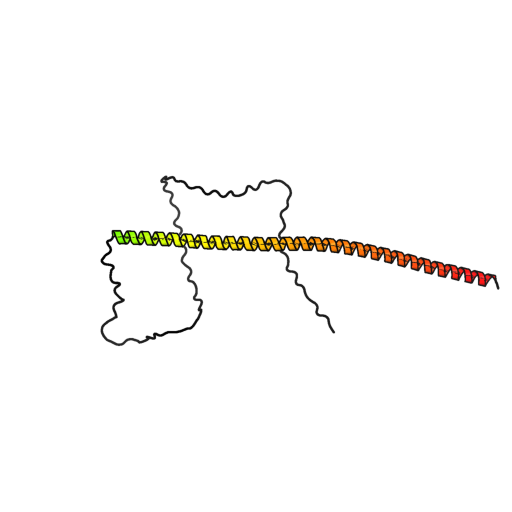PPPDDDDDDDDDPDDDDDDDDDDDDDDDDDDDDDPDDDDDDDDDDDDDDDDDDDDDDDDDDDDDDDPPPPPPPPPVPADPVNVVVVVVVVVVVVVVVVVVVVVVVVVVVVVVVVVVVVVVVVVVVVVVVVVVVVVVVVVVVVVVVVVVVVVVVVVVVVVVVVVVVVVVVVVVVVVVVVVVD

Secondary structure (DSSP, 8-state):
-PPP------------------S---------------------------PPPPPPPP----------------------S-----------TT--HHHHHHHHHHHHHHHHHHHHHHHHHHHHHHHHHHHHHHHHHHHHHHHHHHHHHHHHHHHHHHHHHHHHHHHHHHHHHHHHHHHHHHHHHHHHHHHHHHHH--

Radius of gyration: 45.17 Å; chains: 1; bounding box: 117×58×126 Å

Organism: Musca domestica (NCBI:txid7370)

pLDDT: mean 72.29, std 24.42, range [32.41, 98.75]

InterPro domains:
  IPR004827 Basic-leucine zipper domain [PF07716] (99-148)
  IPR004827 Basic-leucine zipper domain [PS00036] (103-118)
  IPR004827 Basic-leucine zipper domain [PS50217] (98-148)
  IPR004827 Basic-leucine zipper domain [SM00338] (96-160)
  IPR046347 Basic-leucine zipper domain superfamily [SSF57959] (97-148)
  IPR052470 Endoplasmic Reticulum Stress-Regulated Transcription Factor [PTHR46542] (41-187)